Protein AF-A0A0J6SDB5-F1 (afdb_monomer)

Solvent-accessible surface area (backbone atoms only — not comparable to full-atom values): 15788 Å² total; per-residue (Å²): 85,100,84,75,69,77,51,70,92,64,99,74,86,88,69,72,59,39,53,25,82,86,70,53,39,25,23,37,72,88,28,45,62,74,46,64,61,73,64,77,90,62,78,69,60,91,67,59,80,39,97,64,72,44,26,50,86,71,70,53,34,73,49,72,59,95,84,50,77,47,75,33,84,56,67,90,61,74,58,65,69,65,53,45,45,73,54,48,60,58,53,46,48,61,30,67,71,16,98,78,21,64,41,76,48,96,66,68,40,75,51,77,44,87,34,38,50,62,58,64,51,53,50,60,59,48,74,75,54,48,65,65,60,36,34,67,49,33,55,51,54,50,49,41,62,71,65,74,50,80,60,79,47,41,73,58,53,53,76,42,54,65,72,59,43,63,53,74,47,80,46,68,81,67,23,36,35,25,35,26,30,51,77,49,35,76,49,42,54,62,37,90,47,40,65,60,39,23,74,75,63,33,60,73,49,24,43,56,55,53,37,26,33,34,28,33,38,47,53,87,46,36,32,51,31,41,52,72,32,43,30,42,38,39,52,43,71,77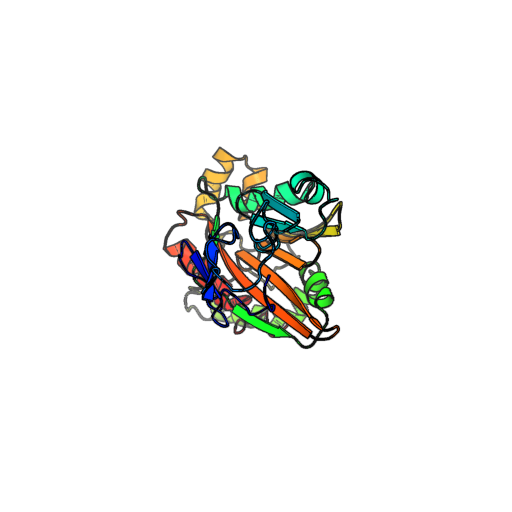,47,82,53,26,16,41,38,40,38,32,48,44,44,42,44,88,57,53,70,68,31,49,50,30,42,52,41,22,29,48,55,35,64,27,78,84,13,59,40,50,72,58,106

InterPro domains:
  IPR001663 Aromatic-ring-hydroxylating dioxygenase, alpha subunit [PR00090] (14-34)
  IPR001663 Aromatic-ring-hydroxylating dioxygenase, alpha subunit [PR00090] (60-86)
  IPR001663 Aromatic-ring-hydroxylating dioxygenase, alpha subunit [PR00090] (101-123)
  IPR001663 Aromatic-ring-hydroxylating dioxygenase, alpha subunit [PTHR43756] (2-271)
  IPR015879 Aromatic-ring-hydroxylating dioxygenase, alpha subunit, C-terminal domain [PF00848] (107-273)
  IPR017941 Rieske [2Fe-2S] iron-sulphur domain [PF00355] (1-38)
  IPR017941 Rieske [2Fe-2S] iron-sulphur domain [PS51296] (1-56)
  IPR036922 Rieske [2Fe-2S] iron-sulphur domain superfamily [SSF50022] (2-76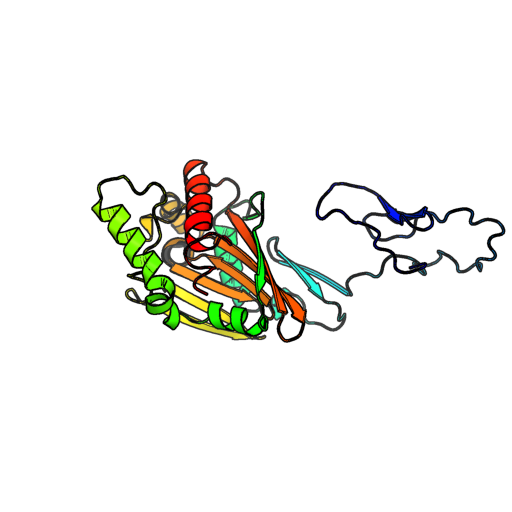)

Foldseek 3Di:
DPPPADQDPDPDDDDQWTFRPPFGFIAGPVQQGDDGPPPPPPPDDPCPSPPRPPGPDDQLDWDDDQNDIDGHNDVPDDDPCVLCDCVSLVQCLQQVLAPVGKDFPPDKFKDKAQAALVVVLVVLQDQPCLCPLLVVVQVVVVVCVVVPPPPLLLFFHSNCRCVQDWDKDQDPNGKIKTKDFTPCLVSQLCNVCLVVCCVVPNNVSSCCNRGMWIWIDDPDFWTQTPHLAGWIWGWDDPDNRMIMIMITGMDHPPRDPSSVVSRVSSCQQDPHCNHSPVVSD

Mean predicted aligned error: 4.44 Å

Radius of gyration: 22.68 Å; Cα contacts (8 Å, |Δi|>4): 492; chains: 1; bounding box: 54×36×75 Å

Sequence (281 aa):
SHRGAMVCRHKRGNKATFTCPFHGWTFSNGGKLLKVKDPEGAGYPESFNRDGSHDLTKVARFENYRGFLFGSLNPDVKPLTEHLGQATRIIDMIVDQSPDGLEVLRGSSTYVFDGNWKLQTENGADGYHVSATHWNYAATTSRRKESHVVDKTRAMDAGGWAKQGGGFYSFEHGHLLLWTTWANPEDRPNWDRRGELAEQHGQAMADWMINRSRNLCLYPNVYLMDQFSSQIRTYRPIAVDKTEVTIYCIAPKGEAPDARARRIRQYEDFFNASGMATPDD

Nearest PDB structures (foldseek):
  2b24-assembly1_E  TM=7.503E-01  e=2.215E-16  Rhodococcus sp. NCIMB 12038
  2xr8-assembly3_S  TM=7.500E-01  e=4.499E-16  Paraburkholderia xenovorans LB400
  5aeu-assembly2_A  TM=7.659E-01  e=3.352E-15  Paraburkholderia xenovorans LB400
  9jp5-assembly2_G  TM=7.792E-01  e=6.051E-15  Rhodococcus jostii RHA1
  9jp5-assembly1_C  TM=7.771E-01  e=1.092E-14  Rhodococcus jostii RHA1

Organism: NCBI:txid1187852

Secondary structure (DSSP, 8-state):
-TT---S---SS---SEEE-TTT--EEETT--EEE-SS-TTS---TTTTSTTTTSPPPPSEEEEETTEEEEES-SS---HHHHHGGGHHHHHHHHTTSTT-EEE-S--EEEEESS-HHHHHHHTT--STHHHHTHHHHHHHHHHHHTSS--SS----STTTTTT-EEEEEPGGG-EEEEEE-S-GGGSTTGGGHHHHHHHH-HHHHHHHHTEEEEEEETTTEEEEESSSEEEEEEEEEETTEEEEEEEEEEETT--HHHHHHHHHHHHHHTSTTSSSTTT-

pLDDT: mean 93.51, std 5.59, range [57.72, 98.44]

Structure (mmCIF, N/CA/C/O backbone):
data_AF-A0A0J6SDB5-F1
#
_entry.id   AF-A0A0J6SDB5-F1
#
loop_
_atom_site.group_PDB
_atom_site.id
_atom_site.type_symbol
_atom_site.label_atom_id
_atom_site.label_alt_id
_atom_site.label_comp_id
_atom_site.label_asym_id
_atom_site.label_entity_id
_atom_site.label_seq_id
_atom_site.pdbx_PDB_ins_code
_atom_site.Cartn_x
_atom_site.Cartn_y
_atom_site.Cartn_z
_atom_site.occupancy
_atom_site.B_iso_or_equiv
_atom_site.auth_seq_id
_atom_site.auth_comp_id
_atom_site.auth_asym_id
_atom_site.auth_atom_id
_atom_site.pdbx_PDB_model_num
ATOM 1 N N . SER A 1 1 ? 17.308 -2.242 -23.018 1.00 69.12 1 SER A N 1
ATOM 2 C CA . SER A 1 1 ? 18.006 -3.535 -23.195 1.00 69.12 1 SER A CA 1
ATOM 3 C C . SER A 1 1 ? 19.530 -3.439 -23.025 1.00 69.12 1 SER A C 1
ATOM 5 O O . SER A 1 1 ? 20.010 -3.766 -21.953 1.00 69.12 1 SER A O 1
ATOM 7 N N . HIS A 1 2 ? 20.310 -2.998 -24.013 1.00 93.62 2 HIS A N 1
ATOM 8 C CA . HIS A 1 2 ? 21.788 -3.003 -24.050 1.00 93.62 2 HIS A CA 1
ATOM 9 C C . HIS A 1 2 ? 22.535 -4.013 -23.134 1.00 93.62 2 HIS A C 1
ATOM 11 O O . HIS A 1 2 ? 22.773 -5.133 -23.568 1.00 93.62 2 HIS A O 1
ATOM 17 N N . ARG A 1 3 ? 22.932 -3.635 -21.900 1.00 95.25 3 ARG A N 1
ATOM 18 C CA . ARG A 1 3 ? 23.739 -4.470 -20.970 1.00 95.25 3 ARG A CA 1
ATOM 19 C C . ARG A 1 3 ? 23.172 -4.592 -19.542 1.00 95.25 3 ARG A C 1
ATOM 21 O O . ARG A 1 3 ? 23.921 -4.850 -18.609 1.00 95.25 3 ARG A O 1
ATOM 28 N N . GLY A 1 4 ? 21.875 -4.346 -19.341 1.00 94.69 4 GLY A N 1
ATOM 29 C CA . GLY A 1 4 ? 21.201 -4.621 -18.056 1.00 94.69 4 GLY A CA 1
ATOM 30 C C . GLY A 1 4 ? 21.470 -3.654 -16.889 1.00 94.69 4 GLY A C 1
ATOM 31 O O . GLY A 1 4 ? 21.023 -3.911 -15.776 1.00 94.69 4 GLY A O 1
ATOM 32 N N . ALA A 1 5 ? 22.164 -2.531 -17.107 1.00 96.50 5 ALA A N 1
ATOM 33 C CA . ALA A 1 5 ? 22.383 -1.539 -16.052 1.00 96.50 5 ALA A CA 1
ATOM 34 C C . ALA A 1 5 ? 21.067 -0.885 -15.585 1.00 96.50 5 ALA A C 1
ATOM 36 O O . ALA A 1 5 ? 20.207 -0.534 -16.396 1.00 96.50 5 ALA A O 1
ATOM 37 N N . MET A 1 6 ? 20.948 -0.653 -14.275 1.00 96.12 6 MET A N 1
ATOM 38 C CA . MET A 1 6 ? 19.807 0.044 -13.677 1.00 96.12 6 MET A CA 1
ATOM 39 C C . MET A 1 6 ? 19.708 1.488 -14.198 1.00 96.12 6 MET A C 1
ATOM 41 O O . MET A 1 6 ? 20.621 2.294 -14.003 1.00 96.12 6 MET A O 1
ATOM 45 N N . VAL A 1 7 ? 18.582 1.808 -14.844 1.00 96.06 7 VAL A N 1
ATOM 46 C CA . VAL A 1 7 ? 18.343 3.102 -15.516 1.00 96.06 7 VAL A CA 1
ATOM 47 C C . VA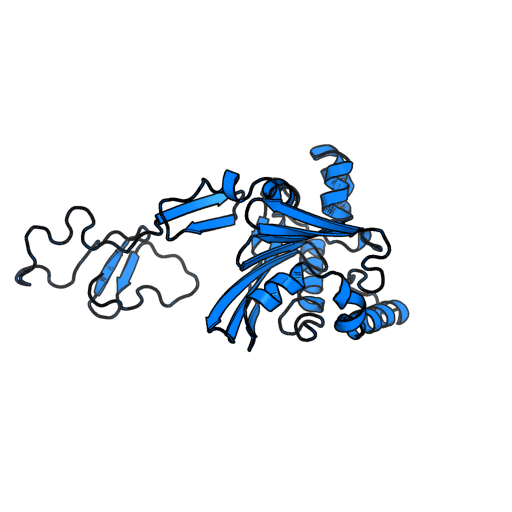L A 1 7 ? 17.853 4.208 -14.579 1.00 96.06 7 VAL A C 1
ATOM 49 O O . VAL A 1 7 ? 18.062 5.386 -14.858 1.00 96.06 7 VAL A O 1
ATOM 52 N N . CYS A 1 8 ? 17.238 3.849 -13.451 1.00 95.88 8 CYS A N 1
ATOM 53 C CA . CYS A 1 8 ? 16.826 4.781 -12.407 1.00 95.88 8 CYS A CA 1
ATOM 54 C C . CYS A 1 8 ? 17.304 4.261 -11.051 1.00 95.88 8 CYS A C 1
ATOM 56 O O . CYS A 1 8 ? 16.917 3.174 -10.638 1.00 95.88 8 CYS A O 1
ATOM 58 N N . ARG A 1 9 ? 18.154 5.035 -10.369 1.00 93.44 9 ARG A N 1
ATOM 59 C CA . ARG A 1 9 ? 18.727 4.684 -9.055 1.00 93.44 9 ARG A CA 1
ATOM 60 C C . ARG A 1 9 ? 18.036 5.397 -7.889 1.00 93.44 9 ARG A C 1
ATOM 62 O O . ARG A 1 9 ? 18.399 5.191 -6.737 1.00 93.44 9 ARG A O 1
ATOM 69 N N . HIS A 1 10 ? 17.064 6.258 -8.182 1.00 93.50 10 HIS A N 1
ATOM 70 C CA . HIS A 1 10 ? 16.305 6.992 -7.175 1.00 93.50 10 HIS A CA 1
ATOM 71 C C . HIS A 1 10 ? 14.955 6.315 -6.950 1.00 93.50 10 HIS A C 1
ATOM 73 O O . HIS A 1 10 ? 14.280 5.950 -7.908 1.00 93.50 10 HIS A O 1
ATOM 79 N N . LYS A 1 11 ? 14.531 6.203 -5.685 1.00 88.94 11 LYS A N 1
ATOM 80 C CA . LYS A 1 11 ? 13.232 5.605 -5.332 1.00 88.94 11 LYS A CA 1
ATOM 81 C C . LYS A 1 11 ? 12.035 6.441 -5.813 1.00 88.94 11 LYS A C 1
ATOM 83 O O . LYS A 1 11 ? 10.975 5.887 -6.073 1.00 88.94 11 LYS A O 1
ATOM 88 N N . ARG A 1 12 ? 12.176 7.773 -5.890 1.00 91.88 12 ARG A N 1
ATOM 89 C CA . ARG A 1 12 ? 11.119 8.725 -6.289 1.00 91.88 12 ARG A CA 1
ATOM 90 C C . ARG A 1 12 ? 11.729 9.913 -7.036 1.00 91.88 12 ARG A C 1
ATOM 92 O O . ARG A 1 12 ? 12.886 10.258 -6.804 1.00 91.88 12 ARG A O 1
ATOM 99 N N . GLY A 1 13 ? 10.944 10.551 -7.898 1.00 93.38 13 GLY A N 1
ATOM 100 C CA . GLY A 1 13 ? 11.326 11.751 -8.642 1.00 93.38 13 GLY A CA 1
ATOM 101 C C . GLY A 1 13 ? 10.324 12.066 -9.752 1.00 93.38 13 GLY A C 1
ATOM 102 O O . GLY A 1 13 ? 9.357 11.332 -9.940 1.00 93.38 13 GLY A O 1
ATOM 103 N N . ASN A 1 14 ? 10.569 13.142 -10.496 1.00 96.69 14 ASN A N 1
ATOM 104 C CA . ASN A 1 14 ? 9.797 13.515 -11.680 1.00 96.69 14 ASN A CA 1
ATOM 105 C C . ASN A 1 14 ? 10.770 13.725 -12.849 1.00 96.69 14 ASN A C 1
ATOM 107 O O . ASN A 1 14 ? 11.659 14.571 -12.758 1.00 96.69 14 ASN A O 1
ATOM 111 N N . LYS A 1 15 ? 10.657 12.904 -13.900 1.00 96.31 15 LYS A N 1
ATOM 112 C CA . LYS A 1 15 ? 11.471 12.995 -15.121 1.00 96.31 15 LYS A CA 1
ATOM 113 C C . LYS A 1 15 ? 10.674 12.515 -16.332 1.00 96.31 15 LYS A C 1
ATOM 115 O O . LYS A 1 15 ? 9.956 11.520 -16.247 1.00 96.31 15 LYS A O 1
ATOM 120 N N . ALA A 1 16 ? 10.852 13.185 -17.469 1.00 97.00 16 ALA A N 1
ATOM 121 C CA . ALA A 1 16 ? 10.287 12.757 -18.751 1.00 97.00 16 ALA A CA 1
ATOM 122 C C . ALA A 1 16 ? 11.112 11.641 -19.422 1.00 97.00 16 ALA A C 1
ATOM 124 O O . ALA A 1 16 ? 10.581 10.861 -20.213 1.00 97.00 16 ALA A O 1
ATOM 125 N N . THR A 1 17 ? 12.408 11.553 -19.101 1.00 97.81 17 THR A N 1
ATOM 126 C CA . THR A 1 17 ? 13.342 10.590 -19.692 1.00 97.81 17 THR A CA 1
ATOM 127 C C . THR A 1 17 ? 14.304 10.005 -18.658 1.00 97.81 17 THR A C 1
ATOM 129 O O . THR A 1 17 ? 14.601 10.613 -17.624 1.00 97.81 17 THR A O 1
ATOM 132 N N . PHE A 1 18 ? 14.815 8.813 -18.960 1.00 97.81 18 PHE A N 1
ATOM 133 C CA . PHE A 1 18 ? 15.803 8.092 -18.165 1.00 97.81 18 PHE A CA 1
ATOM 134 C C . PHE A 1 18 ? 16.991 7.715 -19.042 1.00 97.81 18 PHE A C 1
ATOM 136 O O . PHE A 1 18 ? 16.839 6.987 -20.020 1.00 97.81 18 PHE A O 1
ATOM 143 N N . THR A 1 19 ? 18.181 8.189 -18.687 1.00 97.31 19 THR A N 1
ATOM 144 C CA . THR A 1 19 ? 19.415 7.879 -19.417 1.00 97.31 19 THR A CA 1
ATOM 145 C C . THR A 1 19 ? 20.224 6.846 -18.649 1.00 97.31 19 THR A C 1
ATOM 147 O O . THR A 1 19 ? 20.579 7.058 -17.491 1.00 97.31 19 THR A O 1
ATOM 150 N N . CYS A 1 20 ? 20.527 5.728 -19.306 1.00 97.25 20 CYS A N 1
ATOM 151 C CA . CYS A 1 20 ? 21.367 4.674 -18.763 1.00 97.25 20 CYS A CA 1
ATOM 152 C C . CYS A 1 20 ? 22.777 5.223 -18.478 1.00 97.25 20 CYS A C 1
ATOM 154 O O . CYS A 1 20 ? 23.440 5.690 -19.408 1.00 97.25 20 CYS A O 1
ATOM 156 N N . PRO A 1 21 ? 23.276 5.124 -17.232 1.00 95.69 21 PRO A N 1
ATOM 157 C CA . PRO A 1 21 ? 24.558 5.711 -16.843 1.00 95.69 21 PRO A CA 1
ATOM 158 C C . PRO A 1 21 ? 25.770 4.988 -17.442 1.00 95.69 21 PRO A C 1
ATOM 160 O O . PRO A 1 21 ? 26.880 5.483 -17.315 1.00 95.69 21 PRO A O 1
ATOM 163 N N . PHE A 1 22 ? 25.581 3.817 -18.061 1.00 96.19 22 PHE A N 1
ATOM 164 C CA . PHE A 1 22 ? 26.690 3.044 -18.614 1.00 96.19 22 PHE A CA 1
ATOM 165 C C . PHE A 1 22 ? 27.089 3.538 -20.014 1.00 96.19 22 PHE A C 1
ATOM 167 O O . PHE A 1 22 ? 28.225 3.934 -20.232 1.00 96.19 22 PHE A O 1
ATOM 174 N N . HIS A 1 23 ? 26.143 3.567 -20.958 1.00 95.94 23 HIS A N 1
ATOM 175 C CA . HIS A 1 23 ? 26.427 3.888 -22.367 1.00 95.94 23 HIS A CA 1
ATOM 176 C C . HIS A 1 23 ? 25.539 5.005 -22.933 1.00 95.94 23 HIS A C 1
ATOM 178 O O . HIS A 1 23 ? 25.497 5.213 -24.142 1.00 95.94 23 HIS A O 1
ATOM 184 N N . GLY A 1 24 ? 24.785 5.708 -22.083 1.00 95.81 24 GLY A N 1
ATOM 185 C CA . GLY A 1 24 ? 24.017 6.884 -22.495 1.00 95.81 24 GLY A CA 1
ATOM 186 C C . GLY A 1 24 ? 22.766 6.598 -23.329 1.00 95.81 24 GLY A C 1
ATOM 187 O O . GLY A 1 24 ? 22.248 7.514 -23.957 1.00 95.81 24 GLY A O 1
ATOM 188 N N . TRP A 1 25 ? 22.263 5.359 -23.352 1.00 96.88 25 TRP A N 1
ATOM 189 C CA . TRP A 1 25 ? 20.974 5.063 -23.987 1.00 96.88 25 TRP A CA 1
ATOM 190 C C . TRP A 1 25 ? 19.847 5.726 -23.197 1.00 96.88 25 TRP A C 1
ATOM 192 O O . TRP A 1 25 ? 19.748 5.526 -21.983 1.00 96.88 25 TRP A O 1
ATOM 202 N N . THR A 1 26 ? 19.005 6.498 -23.874 1.00 97.62 26 THR A N 1
ATOM 203 C CA . THR A 1 26 ? 17.939 7.287 -23.252 1.00 97.62 26 THR A CA 1
ATOM 204 C C . THR A 1 26 ? 16.576 6.721 -23.604 1.00 97.62 26 THR A C 1
ATOM 206 O O . THR A 1 26 ? 16.266 6.512 -24.774 1.00 97.62 26 THR A O 1
ATOM 209 N N . PHE A 1 27 ? 15.746 6.541 -22.584 1.00 98.25 27 PHE A N 1
ATOM 210 C CA . PHE A 1 27 ? 14.387 6.029 -22.681 1.00 98.25 27 PHE A CA 1
ATOM 211 C C . PHE A 1 27 ? 13.380 7.105 -22.269 1.00 98.25 27 PHE A C 1
ATOM 213 O O . PHE A 1 27 ? 13.682 7.935 -21.407 1.00 98.25 27 PHE A O 1
ATOM 220 N N . SER A 1 28 ? 12.179 7.094 -22.845 1.00 97.75 28 SER A N 1
ATOM 221 C CA . SER A 1 28 ? 11.051 7.862 -22.309 1.00 97.75 28 SER A CA 1
ATOM 222 C C . SER A 1 28 ? 10.590 7.270 -20.975 1.00 97.75 28 SER A C 1
ATOM 224 O O . SER A 1 28 ? 10.896 6.122 -20.649 1.00 97.75 28 SER A O 1
ATOM 226 N N . ASN A 1 29 ? 9.806 8.022 -20.204 1.00 96.19 29 ASN A N 1
ATOM 227 C CA . ASN A 1 29 ? 9.156 7.498 -18.999 1.00 96.19 29 ASN A CA 1
ATOM 228 C C . ASN A 1 29 ? 8.103 6.400 -19.279 1.00 96.19 29 ASN A C 1
ATOM 230 O O . ASN A 1 29 ? 7.752 5.665 -18.364 1.00 96.19 29 ASN A O 1
ATOM 234 N N . GLY A 1 30 ? 7.664 6.239 -20.534 1.00 95.50 30 GLY A N 1
ATOM 235 C CA . GLY A 1 30 ? 6.872 5.097 -21.008 1.00 95.50 30 GLY A CA 1
ATOM 236 C C . GLY A 1 30 ? 7.711 3.891 -21.453 1.00 95.50 30 GLY A C 1
ATOM 237 O O . GLY A 1 30 ? 7.157 2.904 -21.930 1.00 95.50 30 GLY A O 1
ATOM 238 N N . GLY A 1 31 ? 9.041 3.972 -21.337 1.00 96.81 31 GLY A N 1
ATOM 239 C CA . GLY A 1 31 ? 9.977 2.892 -21.647 1.00 96.81 31 GLY A CA 1
ATOM 240 C C . GLY A 1 31 ? 10.471 2.835 -23.092 1.00 96.81 31 GLY A C 1
ATOM 241 O O . GLY A 1 31 ? 11.303 1.985 -23.396 1.00 96.81 31 GLY A O 1
ATOM 242 N N . LYS A 1 32 ? 10.034 3.741 -23.975 1.00 97.44 32 LYS A N 1
ATOM 243 C CA . LYS A 1 32 ? 10.472 3.756 -25.379 1.00 97.44 32 LYS A CA 1
ATOM 244 C C . LYS A 1 32 ? 11.945 4.142 -25.490 1.00 97.44 32 LYS A C 1
ATOM 246 O O . LYS A 1 32 ? 12.329 5.153 -24.904 1.00 97.44 32 LYS A O 1
ATOM 251 N N . LEU A 1 33 ? 12.754 3.414 -26.258 1.00 97.56 33 LEU A N 1
ATOM 252 C CA . LEU A 1 33 ? 14.123 3.824 -26.573 1.00 97.56 33 LEU A CA 1
ATOM 253 C C . LEU A 1 33 ? 14.098 5.045 -27.507 1.00 97.56 33 LEU A C 1
ATOM 255 O O . LEU A 1 33 ? 13.658 4.983 -28.653 1.00 97.56 33 LEU A O 1
ATOM 259 N N . LEU A 1 34 ? 14.564 6.185 -26.998 1.00 96.12 34 LEU A N 1
ATOM 260 C CA . LEU A 1 34 ? 14.552 7.461 -27.717 1.00 96.12 34 LEU A CA 1
ATOM 261 C C . LEU A 1 34 ? 15.868 7.727 -28.436 1.00 96.12 34 LEU A C 1
ATOM 263 O O . LEU A 1 34 ? 15.870 8.213 -29.563 1.00 96.12 34 LEU A O 1
ATOM 267 N N . LYS A 1 35 ? 16.990 7.456 -27.763 1.00 94.50 35 LYS A N 1
ATOM 268 C CA . LYS A 1 35 ? 18.320 7.793 -28.269 1.00 94.50 35 LYS A CA 1
ATOM 269 C C . LYS A 1 35 ? 19.344 6.750 -27.862 1.00 94.50 35 LYS A C 1
ATOM 271 O O . LYS A 1 35 ? 19.354 6.272 -26.728 1.00 94.50 35 LYS A O 1
ATOM 276 N N . VAL A 1 36 ? 20.249 6.482 -28.792 1.00 95.00 36 VAL A N 1
ATOM 277 C CA . VAL A 1 36 ? 21.467 5.702 -28.597 1.00 95.00 36 VAL A CA 1
ATOM 278 C C . VAL A 1 36 ? 22.651 6.623 -28.866 1.00 95.00 36 VAL A C 1
ATOM 280 O O . VAL A 1 36 ? 22.556 7.529 -29.694 1.00 95.00 36 VAL A O 1
ATOM 283 N N . LYS A 1 37 ? 23.730 6.459 -28.101 1.00 91.00 37 LYS A N 1
ATOM 284 C CA . LYS A 1 37 ? 24.964 7.219 -28.304 1.00 91.00 37 LYS A CA 1
ATOM 285 C C . LYS A 1 37 ? 25.654 6.719 -29.580 1.00 91.00 37 LYS A C 1
ATOM 287 O O . LYS A 1 37 ? 25.751 5.508 -29.749 1.00 91.00 37 LYS A O 1
ATOM 292 N N . ASP A 1 38 ? 26.096 7.649 -30.425 1.00 90.50 38 ASP A N 1
ATOM 293 C CA . ASP A 1 38 ? 26.860 7.415 -31.660 1.00 90.50 38 ASP A CA 1
ATOM 294 C C . ASP A 1 38 ? 26.284 6.280 -32.541 1.00 90.50 38 ASP A C 1
ATOM 296 O O . ASP A 1 38 ? 26.949 5.271 -32.750 1.00 90.50 38 ASP A O 1
ATOM 300 N N . PRO A 1 39 ? 25.021 6.379 -33.015 1.00 88.50 39 PRO A N 1
ATOM 301 C CA . PRO A 1 39 ? 24.377 5.290 -33.755 1.00 88.50 39 PRO A CA 1
ATOM 302 C C . PRO A 1 39 ? 24.902 5.131 -35.192 1.00 88.50 39 PRO A C 1
ATOM 304 O O . PRO A 1 39 ? 24.802 4.046 -35.763 1.00 88.50 39 PRO A O 1
ATOM 307 N N . GLU A 1 40 ? 25.449 6.195 -35.782 1.00 88.38 40 GLU A N 1
ATOM 308 C CA . GLU A 1 40 ? 26.015 6.186 -37.133 1.00 88.38 40 GLU A CA 1
ATOM 309 C C . GLU A 1 40 ? 27.354 5.440 -37.151 1.00 88.38 40 GLU A C 1
ATOM 311 O O . GLU A 1 40 ? 28.213 5.664 -36.303 1.00 88.38 40 GLU A O 1
ATOM 316 N N . GLY A 1 41 ? 27.533 4.521 -38.104 1.00 88.19 41 GLY A N 1
ATOM 317 C CA . GLY A 1 41 ? 28.759 3.719 -38.214 1.00 88.19 41 GLY A CA 1
ATOM 318 C C . GLY A 1 41 ? 28.954 2.669 -37.110 1.00 88.19 41 GLY A C 1
ATOM 319 O O . GLY A 1 41 ? 29.923 1.918 -37.160 1.00 88.19 41 GLY A O 1
ATOM 320 N N . ALA A 1 42 ? 28.028 2.549 -36.152 1.00 88.75 42 ALA A N 1
ATOM 321 C CA . ALA A 1 42 ? 28.119 1.596 -35.040 1.00 88.75 42 ALA A CA 1
ATOM 322 C C . ALA A 1 42 ? 27.810 0.133 -35.417 1.00 88.75 42 ALA A C 1
ATOM 324 O O . ALA A 1 42 ? 27.876 -0.748 -34.562 1.00 88.75 42 ALA A O 1
ATOM 325 N N . GLY A 1 43 ? 27.444 -0.135 -36.675 1.00 92.00 43 GLY A N 1
ATOM 326 C CA . GLY A 1 43 ? 27.138 -1.485 -37.159 1.00 92.00 43 GLY A CA 1
ATOM 327 C C . GLY A 1 43 ? 25.792 -2.045 -36.684 1.00 92.00 43 GLY A C 1
ATOM 328 O O . GLY A 1 43 ? 25.592 -3.258 -36.719 1.00 92.00 43 GLY A O 1
ATOM 329 N N . TYR A 1 44 ? 24.864 -1.195 -36.231 1.00 91.94 44 TYR A N 1
ATOM 330 C CA . TYR A 1 44 ? 23.505 -1.630 -35.908 1.00 91.94 44 TYR A CA 1
ATOM 331 C C . TYR A 1 44 ? 22.734 -2.037 -37.181 1.00 91.94 44 TYR A C 1
ATOM 333 O O . TYR A 1 44 ? 22.837 -1.341 -38.192 1.00 91.94 44 TYR A O 1
ATOM 341 N N . PRO A 1 45 ? 21.942 -3.128 -37.151 1.00 91.44 45 PRO A N 1
ATOM 342 C CA . PRO A 1 45 ? 21.119 -3.533 -38.292 1.00 91.44 45 PRO A CA 1
ATOM 343 C C . PRO A 1 45 ? 19.984 -2.531 -38.547 1.00 91.44 45 PRO A C 1
ATOM 345 O O . PRO A 1 45 ? 19.586 -1.797 -37.647 1.00 91.44 45 PRO A O 1
ATOM 348 N N . GLU A 1 46 ? 19.383 -2.548 -39.739 1.00 89.81 46 GLU A N 1
ATOM 349 C CA . GLU A 1 46 ? 18.258 -1.653 -40.081 1.00 89.81 46 GLU A CA 1
ATOM 350 C C . GLU A 1 46 ? 17.033 -1.818 -39.163 1.00 89.81 46 GLU A C 1
ATOM 352 O O . GLU A 1 46 ? 16.274 -0.870 -38.944 1.00 89.81 46 GLU A O 1
ATOM 357 N N . SER A 1 47 ? 16.861 -3.009 -38.582 1.00 89.88 47 SER A N 1
ATOM 358 C CA . SER A 1 47 ? 15.820 -3.319 -37.596 1.00 89.88 47 SER A CA 1
ATOM 359 C C . SER A 1 47 ? 16.077 -2.707 -36.213 1.00 89.88 47 SER A C 1
ATOM 361 O O . SER A 1 47 ? 15.214 -2.757 -35.332 1.00 89.88 47 SER A O 1
ATOM 363 N N . PHE A 1 48 ? 17.251 -2.115 -35.989 1.00 91.81 48 PHE A N 1
ATOM 364 C CA . PHE A 1 48 ? 17.608 -1.523 -34.711 1.00 91.81 48 PHE A CA 1
ATOM 365 C C . PHE A 1 48 ? 16.702 -0.345 -34.354 1.00 91.81 48 PHE A C 1
ATOM 367 O O . PHE A 1 48 ? 16.484 0.569 -35.148 1.00 91.81 48 PHE A O 1
ATOM 374 N N . ASN A 1 49 ? 16.186 -0.365 -33.123 1.00 90.00 49 ASN A N 1
ATOM 375 C CA . ASN A 1 49 ? 15.231 0.620 -32.617 1.00 90.00 49 ASN A CA 1
ATOM 376 C C . ASN A 1 49 ? 13.984 0.807 -33.516 1.00 90.00 49 ASN A C 1
ATOM 378 O O . ASN A 1 49 ? 13.358 1.867 -33.524 1.00 90.00 49 ASN A O 1
ATOM 382 N N . ARG A 1 50 ? 13.614 -0.229 -34.280 1.00 89.69 50 ARG A N 1
ATOM 383 C CA . ARG A 1 50 ? 12.318 -0.347 -34.958 1.00 89.69 50 ARG A CA 1
ATOM 384 C C . ARG A 1 50 ? 11.372 -1.191 -34.114 1.00 89.69 50 ARG A C 1
ATOM 386 O O . ARG A 1 50 ? 11.832 -2.052 -33.361 1.00 89.69 50 ARG A O 1
ATOM 393 N N . ASP A 1 51 ? 10.080 -0.884 -34.195 1.00 90.75 51 ASP A N 1
ATOM 394 C CA . ASP A 1 51 ? 8.978 -1.675 -33.624 1.00 90.75 51 ASP A CA 1
ATOM 395 C C . ASP A 1 51 ? 9.164 -2.083 -32.150 1.00 90.75 51 ASP A C 1
ATOM 397 O O . ASP A 1 51 ? 8.791 -3.172 -31.725 1.00 90.75 51 ASP A O 1
ATOM 401 N N . GLY A 1 52 ? 9.778 -1.202 -31.352 1.00 90.69 52 GLY A N 1
ATOM 402 C CA . GLY A 1 52 ? 10.010 -1.427 -29.922 1.00 90.69 52 GLY A CA 1
ATOM 403 C C . GLY A 1 52 ? 11.079 -2.477 -29.596 1.00 90.69 52 GLY A C 1
ATOM 404 O O . GLY A 1 52 ? 11.204 -2.866 -28.437 1.00 90.69 52 GLY A O 1
ATOM 405 N N . SER A 1 53 ? 11.887 -2.904 -30.574 1.00 92.75 53 SER A N 1
ATOM 406 C CA . SER A 1 53 ? 12.914 -3.956 -30.433 1.00 92.75 53 SER A CA 1
ATOM 407 C C . SER A 1 53 ? 13.874 -3.780 -29.249 1.00 92.75 53 SER A C 1
ATOM 409 O O . SER A 1 53 ? 14.468 -4.751 -28.783 1.00 92.75 53 SER A O 1
ATOM 411 N N . HIS A 1 54 ? 14.062 -2.549 -28.769 1.00 95.00 54 HIS A N 1
ATOM 412 C CA . HIS A 1 54 ? 15.001 -2.219 -27.697 1.00 95.00 54 HIS A CA 1
ATOM 413 C C . HIS A 1 54 ? 14.397 -1.341 -26.590 1.00 95.00 54 HIS A C 1
ATOM 415 O O . HIS A 1 54 ? 15.144 -0.819 -25.752 1.00 95.00 54 HIS A O 1
ATOM 421 N N . ASP A 1 55 ? 13.069 -1.215 -26.560 1.00 96.94 55 ASP A N 1
ATOM 422 C CA . ASP A 1 55 ? 12.344 -0.560 -25.474 1.00 96.94 55 ASP A CA 1
ATOM 423 C C . ASP A 1 55 ? 12.609 -1.269 -24.129 1.00 96.94 55 ASP A C 1
ATOM 425 O O . ASP A 1 55 ? 13.168 -2.370 -24.050 1.00 96.94 55 ASP A O 1
ATOM 429 N N . LEU A 1 56 ? 12.253 -0.616 -23.025 1.00 96.81 56 LEU A N 1
ATOM 430 C CA . LEU A 1 56 ? 12.237 -1.264 -21.719 1.00 96.81 56 LEU A CA 1
ATOM 431 C C . LEU A 1 56 ? 11.153 -2.347 -21.695 1.00 96.81 56 LEU A C 1
ATOM 433 O O . LEU A 1 56 ? 10.045 -2.147 -22.194 1.00 96.81 56 LEU A O 1
ATOM 437 N N . THR A 1 57 ? 11.469 -3.479 -21.066 1.00 94.81 57 THR A N 1
ATOM 438 C CA . THR A 1 57 ? 10.510 -4.564 -20.858 1.00 94.81 57 THR A CA 1
ATOM 439 C C . THR A 1 57 ? 9.308 -4.047 -20.076 1.00 94.81 57 THR A C 1
ATOM 441 O O . THR A 1 57 ? 9.454 -3.529 -18.967 1.00 94.81 57 THR A O 1
ATOM 444 N N . LYS A 1 58 ? 8.118 -4.185 -20.660 1.00 94.19 58 LYS A N 1
ATOM 445 C CA . LYS A 1 58 ? 6.863 -3.799 -20.015 1.00 94.19 58 LYS A CA 1
ATOM 446 C C . LYS A 1 58 ? 6.439 -4.860 -19.004 1.00 94.19 58 LYS A C 1
ATOM 448 O O . LYS A 1 58 ? 6.660 -6.050 -19.213 1.00 94.19 58 LYS A O 1
ATOM 453 N N . VAL A 1 59 ? 5.778 -4.421 -17.937 1.00 96.12 59 VAL A N 1
ATOM 454 C CA . VAL A 1 59 ? 4.979 -5.318 -17.093 1.00 96.12 59 VAL A CA 1
ATOM 455 C C . VAL A 1 59 ? 3.820 -5.841 -17.950 1.00 96.12 59 VAL A C 1
ATOM 457 O O . VAL A 1 59 ? 3.182 -5.059 -18.653 1.00 96.12 59 VAL A O 1
ATOM 460 N N . ALA A 1 60 ? 3.583 -7.154 -17.945 1.00 96.75 60 ALA A N 1
ATOM 461 C CA . ALA A 1 60 ? 2.699 -7.812 -18.911 1.00 96.75 60 ALA A CA 1
ATOM 462 C C . ALA A 1 60 ? 1.216 -7.433 -18.738 1.00 96.75 60 ALA A C 1
ATOM 464 O O . ALA A 1 60 ? 0.481 -7.288 -19.723 1.00 96.75 60 ALA A O 1
ATOM 465 N N . ARG A 1 61 ? 0.786 -7.239 -17.487 1.00 97.69 61 ARG A N 1
ATOM 466 C CA . ARG A 1 61 ? -0.499 -6.630 -17.120 1.00 97.69 61 ARG A CA 1
ATOM 467 C C . ARG A 1 61 ? -0.278 -5.608 -16.023 1.00 97.69 61 ARG A C 1
ATOM 469 O O . ARG A 1 61 ? 0.459 -5.874 -15.078 1.00 97.69 61 ARG A O 1
ATOM 476 N N . PHE A 1 62 ? -0.908 -4.451 -16.158 1.00 97.75 62 PHE A N 1
ATOM 477 C CA . PHE A 1 62 ? -0.846 -3.386 -15.171 1.00 97.75 62 PHE A CA 1
ATOM 478 C C . PHE A 1 62 ? -2.223 -2.753 -15.053 1.00 97.75 62 PHE A C 1
ATOM 480 O O . PHE A 1 62 ? -2.738 -2.208 -16.029 1.00 97.75 62 PHE A O 1
ATOM 487 N N . GLU A 1 63 ? -2.818 -2.855 -13.873 1.00 98.25 63 GLU A N 1
ATOM 488 C CA . GLU A 1 63 ? -4.195 -2.445 -13.628 1.00 98.25 63 GLU A CA 1
ATOM 489 C C . GLU A 1 63 ? -4.285 -1.617 -12.348 1.00 98.25 63 GLU A C 1
ATOM 491 O O . GLU A 1 63 ? -3.452 -1.710 -11.443 1.00 98.25 63 GLU A O 1
ATOM 496 N N . ASN A 1 64 ? -5.304 -0.766 -12.304 1.00 98.12 64 ASN A N 1
ATOM 497 C CA . ASN A 1 64 ? -5.587 0.119 -11.190 1.00 98.12 64 ASN A CA 1
ATOM 498 C C . ASN A 1 64 ? -6.942 -0.261 -10.606 1.00 98.12 64 ASN A C 1
ATOM 500 O O . ASN A 1 64 ? -7.943 -0.251 -11.322 1.00 98.12 64 ASN A O 1
ATOM 504 N N . TYR A 1 65 ? -6.978 -0.518 -9.305 1.00 98.38 65 TYR A N 1
ATOM 505 C CA . TYR A 1 65 ? -8.222 -0.618 -8.567 1.00 98.38 65 TYR A CA 1
ATOM 506 C C . TYR A 1 65 ? -8.240 0.432 -7.456 1.00 98.38 65 TYR A C 1
ATOM 508 O O . TYR A 1 65 ? -7.471 0.358 -6.501 1.00 98.38 65 TYR A O 1
ATOM 516 N N . ARG A 1 66 ? -9.107 1.443 -7.601 1.00 97.31 66 ARG A N 1
ATOM 517 C CA . ARG A 1 66 ? -9.337 2.507 -6.601 1.00 97.31 66 ARG A CA 1
ATOM 518 C C . ARG A 1 66 ? -8.065 3.248 -6.134 1.00 97.31 66 ARG A C 1
ATOM 520 O O . ARG A 1 66 ? -8.010 3.741 -5.013 1.00 97.31 66 ARG A O 1
ATOM 527 N N . GLY A 1 67 ? -7.047 3.355 -6.992 1.00 96.38 67 GLY A N 1
ATOM 528 C CA . GLY A 1 67 ? -5.763 4.006 -6.695 1.00 96.38 67 GLY A CA 1
ATOM 529 C C . GLY A 1 67 ? -4.644 3.047 -6.277 1.00 96.38 67 GLY A C 1
ATOM 530 O O . GLY A 1 67 ? -3.485 3.459 -6.225 1.00 96.38 67 GLY A O 1
ATOM 531 N N . PHE A 1 68 ? -4.956 1.772 -6.038 1.00 97.50 68 PHE A N 1
ATOM 532 C CA . PHE A 1 68 ? -3.968 0.721 -5.822 1.00 97.50 68 PHE A CA 1
ATOM 533 C C . PHE A 1 68 ? -3.531 0.146 -7.173 1.00 97.50 68 PHE A C 1
ATOM 535 O O . PHE A 1 68 ? -4.352 -0.320 -7.965 1.00 97.50 68 PHE A O 1
ATOM 542 N N . LEU A 1 69 ? -2.228 0.210 -7.445 1.00 97.25 69 LEU A N 1
ATOM 543 C CA . LEU A 1 69 ? -1.636 -0.182 -8.722 1.00 97.25 69 LEU A CA 1
ATOM 544 C C . LEU A 1 69 ? -1.020 -1.578 -8.605 1.00 97.25 69 LEU A C 1
ATOM 546 O O . LEU A 1 69 ? -0.108 -1.779 -7.801 1.00 97.25 69 LEU A O 1
ATOM 550 N N . PHE A 1 70 ? -1.484 -2.516 -9.428 1.00 97.94 70 PHE A N 1
ATOM 551 C CA . PHE A 1 70 ? -1.016 -3.902 -9.442 1.00 97.94 70 PHE A CA 1
ATOM 552 C C . PHE A 1 70 ? -0.368 -4.238 -10.780 1.00 97.94 70 PHE A C 1
ATOM 554 O O . PHE A 1 70 ? -0.795 -3.767 -11.834 1.00 97.94 70 PHE A O 1
ATOM 561 N N . GLY A 1 71 ? 0.670 -5.071 -10.734 1.00 97.38 71 GLY A N 1
ATOM 562 C CA . GLY A 1 71 ? 1.382 -5.540 -11.914 1.00 97.38 71 GLY A CA 1
ATOM 563 C C . GLY A 1 71 ? 1.563 -7.052 -11.898 1.00 97.38 71 GLY A C 1
ATOM 564 O O . GLY A 1 71 ? 1.950 -7.611 -10.875 1.00 97.38 71 GLY A O 1
ATOM 565 N N . SER A 1 72 ? 1.340 -7.698 -13.041 1.00 97.31 72 SER A N 1
ATOM 566 C CA . SER A 1 72 ? 1.668 -9.108 -13.267 1.00 97.31 72 SER A CA 1
ATOM 567 C C . SER A 1 72 ? 2.741 -9.239 -14.343 1.00 97.31 72 SER A C 1
ATOM 569 O O . SER A 1 72 ? 2.689 -8.587 -15.390 1.00 97.31 72 SER A O 1
ATOM 571 N N . LEU A 1 73 ? 3.712 -10.117 -14.092 1.00 96.69 73 LEU A N 1
ATOM 572 C CA . LEU A 1 73 ? 4.698 -10.527 -15.094 1.00 96.69 73 LEU A CA 1
ATOM 573 C C . LEU A 1 73 ? 4.130 -11.571 -16.068 1.00 96.69 73 LEU A C 1
ATOM 575 O O . LEU A 1 73 ? 4.673 -11.737 -17.156 1.00 96.69 73 LEU A O 1
ATOM 579 N N . ASN A 1 74 ? 3.037 -12.243 -15.697 1.00 97.12 74 ASN A N 1
ATOM 580 C CA . ASN A 1 74 ? 2.313 -13.167 -16.562 1.00 97.12 74 ASN A CA 1
ATOM 581 C C . ASN A 1 74 ? 1.208 -12.404 -17.331 1.00 97.12 74 ASN A C 1
ATOM 583 O O . ASN A 1 74 ? 0.366 -11.775 -16.680 1.00 97.12 74 ASN A O 1
ATOM 587 N N . PRO A 1 75 ? 1.193 -12.426 -18.681 1.00 96.94 75 PRO A N 1
ATOM 588 C CA . PRO A 1 75 ? 0.122 -11.817 -19.473 1.00 96.94 75 PRO A CA 1
ATOM 589 C C . PRO A 1 75 ? -1.216 -12.562 -19.371 1.00 96.94 75 PRO A C 1
ATOM 591 O O . PRO A 1 75 ? -2.257 -11.953 -19.617 1.00 96.94 75 PRO A O 1
ATOM 594 N N . ASP A 1 76 ? -1.184 -13.853 -19.040 1.00 97.38 76 ASP A N 1
ATOM 595 C CA . ASP A 1 76 ? -2.351 -14.725 -18.931 1.00 97.38 76 ASP A CA 1
ATOM 596 C C . ASP A 1 76 ? -2.807 -14.812 -17.471 1.00 97.38 76 ASP A C 1
ATOM 598 O O . ASP A 1 76 ? -2.544 -15.771 -16.743 1.00 97.38 76 ASP A O 1
ATOM 602 N N . VAL A 1 77 ? -3.399 -13.713 -17.010 1.00 97.19 77 VAL A N 1
ATOM 603 C CA . VAL A 1 77 ? -4.018 -13.589 -15.690 1.00 97.19 77 VAL A CA 1
ATOM 604 C C . VAL A 1 77 ? -5.412 -13.003 -15.845 1.00 97.19 77 VAL A C 1
ATOM 606 O O . VAL A 1 77 ? -5.697 -12.284 -16.807 1.00 97.19 77 VAL A O 1
ATOM 609 N N . LYS A 1 78 ? -6.272 -13.298 -14.871 1.00 96.69 78 LYS A N 1
ATOM 610 C CA . LYS A 1 78 ? -7.600 -12.695 -14.764 1.00 96.69 78 LYS A CA 1
ATOM 611 C C . LYS A 1 78 ? -7.503 -11.164 -14.681 1.00 96.69 78 LYS A C 1
ATOM 613 O O . LYS A 1 78 ? -6.514 -10.665 -14.135 1.00 96.69 78 LYS A O 1
ATOM 618 N N . PRO A 1 79 ? -8.536 -10.428 -15.133 1.00 97.88 79 PRO A N 1
ATOM 619 C CA . PRO A 1 79 ? -8.676 -9.011 -14.813 1.00 97.88 79 PRO A CA 1
ATOM 620 C C . PRO A 1 79 ? -8.558 -8.775 -13.304 1.00 97.88 79 PRO A C 1
ATOM 622 O O . PRO A 1 79 ? -9.021 -9.595 -12.503 1.00 97.88 79 PRO A O 1
ATOM 625 N N . LEU A 1 80 ? -7.975 -7.647 -12.898 1.00 98.19 80 LEU A N 1
ATOM 626 C CA . LEU A 1 80 ? -7.684 -7.370 -11.490 1.00 98.19 80 LEU A CA 1
ATOM 627 C C . LEU A 1 80 ? -8.941 -7.413 -10.613 1.00 98.19 80 LEU A C 1
ATOM 629 O O . LEU A 1 80 ? -8.897 -7.928 -9.500 1.00 98.19 80 LEU A O 1
ATOM 633 N N . THR A 1 81 ? -10.070 -6.903 -11.105 1.00 97.88 81 THR A N 1
ATOM 634 C CA . THR A 1 81 ? -11.344 -6.906 -10.369 1.00 97.88 81 THR A CA 1
ATOM 635 C C . THR A 1 81 ? -11.876 -8.313 -10.114 1.00 97.88 81 THR A C 1
ATOM 637 O O . THR A 1 81 ? -12.442 -8.560 -9.052 1.00 97.88 81 THR A O 1
ATOM 640 N N . GLU A 1 82 ? -11.669 -9.243 -11.049 1.00 98.19 82 GLU A N 1
ATOM 641 C CA . GLU A 1 82 ? -12.035 -10.649 -10.872 1.00 98.19 82 GLU A CA 1
ATOM 642 C C . GLU A 1 82 ? -11.078 -11.338 -9.895 1.00 98.19 82 GLU A C 1
ATOM 644 O O . GLU A 1 82 ? -11.529 -12.054 -9.008 1.00 98.19 82 GLU A O 1
ATOM 649 N N . HIS A 1 83 ? -9.770 -11.075 -10.003 1.00 98.12 83 HIS A N 1
ATOM 650 C CA . HIS A 1 83 ? -8.786 -11.617 -9.066 1.00 98.12 83 HIS A CA 1
ATOM 651 C C . HIS A 1 83 ? -9.045 -11.159 -7.624 1.00 98.12 83 HIS A C 1
ATOM 653 O O . HIS A 1 83 ? -9.040 -11.987 -6.723 1.00 98.12 83 HIS A O 1
ATOM 659 N N . LEU A 1 84 ? -9.329 -9.869 -7.410 1.00 98.38 84 LEU A N 1
ATOM 660 C CA . LEU A 1 84 ? -9.650 -9.334 -6.084 1.00 98.38 84 LEU A CA 1
ATOM 661 C C . LEU A 1 84 ? -10.996 -9.855 -5.553 1.00 98.38 84 LEU A C 1
ATOM 663 O O . LEU A 1 84 ? -11.190 -9.939 -4.338 1.00 98.38 84 LEU A O 1
ATOM 667 N N . GLY A 1 85 ? -11.941 -10.187 -6.437 1.00 98.25 85 GLY A N 1
ATOM 668 C CA . GLY A 1 85 ? -13.234 -10.755 -6.067 1.00 98.25 85 GLY A CA 1
ATOM 669 C C . GLY A 1 85 ? -13.945 -9.925 -4.995 1.00 98.25 85 GLY A C 1
ATOM 670 O O . GLY A 1 85 ? -14.068 -8.708 -5.110 1.00 98.25 85 GLY A O 1
ATOM 671 N N . GLN A 1 86 ? -14.392 -10.563 -3.912 1.00 98.06 86 GLN A N 1
ATOM 672 C CA . GLN A 1 86 ? -15.089 -9.877 -2.813 1.00 98.06 86 GLN A CA 1
ATOM 673 C C . GLN A 1 86 ? -14.170 -9.060 -1.887 1.00 98.06 86 GLN A C 1
ATOM 675 O O . GLN A 1 86 ? -14.675 -8.237 -1.122 1.00 98.06 86 GLN A O 1
ATOM 680 N N . ALA A 1 87 ? -12.841 -9.200 -1.981 1.00 98.19 87 ALA A N 1
ATOM 681 C CA . ALA A 1 87 ? -11.912 -8.349 -1.230 1.00 98.19 87 ALA A CA 1
ATOM 682 C C . ALA A 1 87 ? -12.036 -6.869 -1.637 1.00 98.19 87 ALA A C 1
ATOM 684 O O . ALA A 1 87 ? -11.779 -5.975 -0.828 1.00 98.19 87 ALA A O 1
ATOM 685 N N . THR A 1 88 ? -12.518 -6.609 -2.860 1.00 98.38 88 THR A N 1
ATOM 686 C CA . THR A 1 88 ? -12.886 -5.275 -3.360 1.00 98.38 88 THR A CA 1
ATOM 687 C C . THR A 1 88 ? -13.787 -4.508 -2.399 1.00 98.38 88 THR A C 1
ATOM 689 O O . THR A 1 88 ? -13.552 -3.329 -2.163 1.00 98.38 88 THR A O 1
ATOM 692 N N . ARG A 1 89 ? -14.739 -5.184 -1.743 1.00 97.25 89 ARG A N 1
ATOM 693 C CA . ARG A 1 89 ? -15.649 -4.563 -0.770 1.00 97.25 89 ARG A CA 1
ATOM 694 C C . ARG A 1 89 ? -14.904 -3.932 0.397 1.00 97.25 89 ARG A C 1
ATOM 696 O O . ARG A 1 89 ? -15.292 -2.870 0.866 1.00 97.25 89 ARG A O 1
ATOM 703 N N . ILE A 1 90 ? -13.832 -4.572 0.858 1.00 97.69 90 ILE A N 1
ATOM 704 C CA . ILE A 1 90 ? -13.022 -4.056 1.962 1.00 97.69 90 ILE A CA 1
ATOM 705 C C . ILE A 1 90 ? -12.158 -2.889 1.489 1.00 97.69 90 ILE A C 1
ATOM 707 O O . ILE A 1 90 ? -12.052 -1.892 2.195 1.00 97.69 90 ILE A O 1
ATOM 711 N N . ILE A 1 91 ? -11.592 -2.981 0.282 1.00 98.19 91 ILE A N 1
ATOM 712 C CA . ILE A 1 91 ? -10.841 -1.877 -0.329 1.00 98.19 91 ILE A CA 1
ATOM 713 C C . ILE A 1 91 ? -11.740 -0.646 -0.479 1.00 98.19 91 ILE A C 1
ATOM 715 O O . ILE A 1 91 ? -11.353 0.438 -0.044 1.00 98.19 91 ILE A O 1
ATOM 719 N N . ASP A 1 92 ? -12.942 -0.819 -1.033 1.00 97.69 92 ASP A N 1
ATOM 720 C CA . ASP A 1 92 ? -13.936 0.244 -1.179 1.00 97.69 92 ASP A CA 1
ATOM 721 C C . ASP A 1 92 ? -14.237 0.887 0.180 1.00 97.69 92 ASP A C 1
ATOM 723 O O . ASP A 1 92 ? -14.150 2.100 0.300 1.00 97.69 92 ASP A O 1
ATOM 727 N N . MET A 1 93 ? -14.440 0.109 1.251 1.00 96.44 93 MET A N 1
ATOM 728 C CA . MET A 1 93 ? -14.666 0.678 2.587 1.00 96.44 93 MET A CA 1
ATOM 729 C C . MET A 1 93 ? -13.483 1.482 3.159 1.00 96.44 93 MET A C 1
ATOM 731 O O . MET A 1 93 ? -13.678 2.318 4.044 1.00 96.44 93 MET A O 1
ATOM 735 N N . ILE A 1 94 ? -12.246 1.196 2.752 1.00 96.06 94 ILE A N 1
ATOM 736 C CA . ILE A 1 94 ? -11.088 2.006 3.158 1.00 96.06 94 ILE A CA 1
ATOM 737 C C . ILE A 1 94 ? -11.072 3.291 2.323 1.00 96.06 94 ILE A C 1
ATOM 739 O O . ILE A 1 94 ? -10.876 4.374 2.870 1.00 96.06 94 ILE A O 1
ATOM 743 N N . VAL A 1 95 ? -11.318 3.182 1.015 1.00 97.38 95 VAL A N 1
ATOM 744 C CA . VAL A 1 95 ? -11.246 4.300 0.066 1.00 97.38 95 VAL A CA 1
ATOM 745 C C . VAL A 1 95 ? -12.391 5.294 0.237 1.00 97.38 95 VAL A C 1
ATOM 747 O O . VAL A 1 95 ? -12.142 6.496 0.248 1.00 97.38 95 VAL A O 1
ATOM 750 N N . ASP A 1 96 ? -13.611 4.803 0.431 1.00 96.56 96 ASP A N 1
ATOM 751 C CA . ASP A 1 96 ? -14.845 5.590 0.532 1.00 96.56 96 ASP A CA 1
ATOM 752 C C . ASP A 1 96 ? -14.945 6.389 1.845 1.00 96.56 96 ASP A C 1
ATOM 754 O O . ASP A 1 96 ? -15.870 7.167 2.033 1.00 96.56 96 ASP A O 1
ATOM 758 N N . GLN A 1 97 ? -13.951 6.302 2.739 1.00 95.25 97 GLN A N 1
ATOM 759 C CA . GLN A 1 97 ? -13.833 7.234 3.871 1.00 95.25 97 GLN A CA 1
ATOM 760 C C . GLN A 1 97 ? -13.540 8.683 3.429 1.00 95.25 97 GLN A C 1
A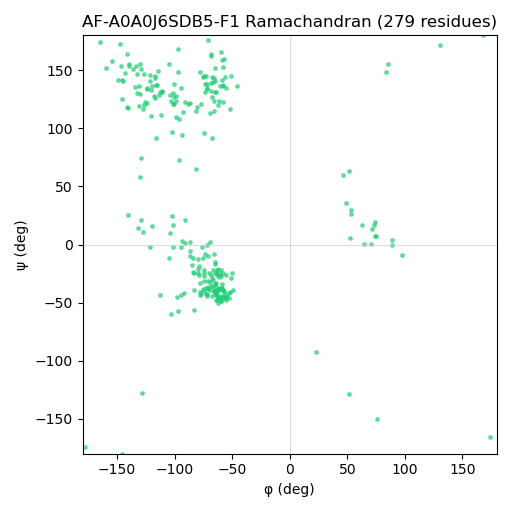TOM 762 O O . GLN A 1 97 ? -13.536 9.597 4.258 1.00 95.25 97 GLN A O 1
ATOM 767 N N . SER A 1 98 ? -13.254 8.922 2.147 1.00 95.19 98 SER A N 1
ATOM 768 C CA . SER A 1 98 ? -13.187 10.257 1.554 1.00 95.19 98 SER A CA 1
ATOM 769 C C . SER A 1 98 ? -13.699 10.241 0.112 1.00 95.19 98 SER A C 1
ATOM 771 O O . SER A 1 98 ? -13.347 9.326 -0.637 1.00 95.19 98 SER A O 1
ATOM 773 N N . PRO A 1 99 ? -14.440 11.279 -0.323 1.00 93.12 99 PRO A N 1
ATOM 774 C CA . PRO A 1 99 ? -14.864 11.408 -1.718 1.00 93.12 99 PRO A CA 1
ATOM 775 C C . PRO A 1 99 ? -13.680 11.492 -2.699 1.00 93.12 99 PRO A C 1
ATOM 777 O O . PRO A 1 99 ? -13.808 11.089 -3.852 1.00 93.12 99 PRO A O 1
ATOM 780 N N . ASP A 1 100 ? -12.509 11.947 -2.239 1.00 95.44 100 ASP A N 1
ATOM 781 C CA . ASP A 1 100 ? -11.293 12.076 -3.057 1.00 95.44 100 ASP A CA 1
ATOM 782 C C . ASP A 1 100 ? -10.367 10.840 -2.971 1.00 95.44 100 ASP A C 1
ATOM 784 O O . ASP A 1 100 ? -9.265 10.811 -3.550 1.00 95.44 100 ASP A O 1
ATOM 788 N N . GLY A 1 101 ? -10.804 9.809 -2.242 1.00 95.88 101 GLY A N 1
ATOM 789 C CA . GLY A 1 101 ? -10.088 8.561 -2.008 1.00 95.88 101 GLY A CA 1
ATOM 790 C C . GLY A 1 101 ? -8.947 8.681 -0.995 1.00 95.88 101 GLY A C 1
ATOM 791 O O . GLY A 1 101 ? -8.977 9.487 -0.065 1.00 95.88 101 GLY A O 1
ATOM 792 N N . LEU A 1 102 ? -7.913 7.855 -1.170 1.00 96.31 102 LEU A N 1
ATOM 793 C CA . LEU A 1 102 ? -6.785 7.743 -0.238 1.00 96.31 102 LEU A CA 1
ATOM 794 C C . LEU A 1 102 ? -5.526 8.426 -0.758 1.00 96.31 102 LEU A C 1
ATOM 796 O O . LEU A 1 102 ? -5.292 8.536 -1.964 1.00 96.31 102 LEU A O 1
ATOM 800 N N . GLU A 1 103 ? -4.664 8.810 0.174 1.00 96.81 103 GLU A N 1
ATOM 801 C CA . GLU A 1 103 ? -3.285 9.180 -0.098 1.00 96.81 103 GLU A CA 1
ATOM 802 C C . GLU A 1 103 ? -2.305 8.395 0.777 1.00 96.81 103 GLU A C 1
ATOM 804 O O . GLU A 1 103 ? -2.578 8.072 1.935 1.00 96.81 103 GLU A O 1
ATOM 809 N N . VAL A 1 104 ? -1.133 8.108 0.209 1.00 96.56 104 VAL A N 1
ATOM 810 C CA . VAL A 1 104 ? 0.016 7.609 0.966 1.00 96.56 104 VAL A CA 1
ATOM 811 C C . VAL A 1 104 ? 0.692 8.801 1.627 1.00 96.56 104 VAL A C 1
ATOM 813 O O . VAL A 1 104 ? 1.198 9.694 0.938 1.00 96.56 104 VAL A O 1
ATOM 816 N N . LEU A 1 105 ? 0.725 8.804 2.957 1.00 95.19 105 LEU A N 1
ATOM 817 C CA . LEU A 1 105 ? 1.386 9.852 3.719 1.00 95.19 105 LEU A CA 1
ATOM 818 C C . LEU A 1 105 ? 2.895 9.833 3.462 1.00 95.19 105 LEU A C 1
ATOM 820 O O . LEU A 1 105 ? 3.502 8.815 3.121 1.00 95.19 105 LEU A O 1
ATOM 824 N N . ARG A 1 106 ? 3.529 11.001 3.589 1.00 91.94 106 ARG A N 1
ATOM 825 C CA . ARG A 1 106 ? 4.954 11.140 3.290 1.00 91.94 106 ARG A CA 1
ATOM 826 C C . ARG A 1 106 ? 5.789 10.328 4.279 1.00 91.94 106 ARG A C 1
ATOM 828 O O . ARG A 1 106 ? 5.898 10.687 5.442 1.00 91.94 106 ARG A O 1
ATOM 835 N N . GLY A 1 107 ? 6.472 9.319 3.756 1.00 90.94 107 GLY A N 1
ATOM 836 C CA . GLY A 1 107 ? 7.405 8.492 4.511 1.00 90.94 107 GLY A CA 1
ATOM 837 C C . GLY A 1 107 ? 7.116 7.016 4.287 1.00 90.94 107 GLY A C 1
ATOM 838 O O . GLY A 1 107 ? 6.138 6.649 3.639 1.00 90.94 107 GLY A O 1
ATOM 839 N N . SER A 1 108 ? 8.009 6.177 4.784 1.00 93.44 108 SER A N 1
ATOM 840 C CA . SER A 1 108 ? 7.822 4.732 4.857 1.00 93.44 108 SER A CA 1
ATOM 841 C C . SER A 1 108 ? 8.767 4.181 5.911 1.00 93.44 108 SER A C 1
ATOM 843 O O . SER A 1 108 ? 9.848 4.739 6.110 1.00 93.44 108 SER A O 1
ATOM 845 N N . SER A 1 109 ? 8.390 3.073 6.534 1.00 93.50 109 SER A N 1
ATOM 846 C CA . SER A 1 109 ? 9.287 2.294 7.384 1.00 93.50 109 SER A CA 1
ATOM 847 C C . SER A 1 109 ? 9.717 1.047 6.624 1.00 93.50 109 SER A C 1
ATOM 849 O O . SER A 1 109 ? 8.861 0.358 6.074 1.00 93.50 109 SER A O 1
ATOM 851 N N . THR A 1 110 ? 11.019 0.779 6.541 1.00 95.00 110 THR A N 1
ATOM 852 C CA . THR A 1 110 ? 11.551 -0.415 5.870 1.00 95.00 110 THR A CA 1
ATOM 853 C C . THR A 1 110 ? 12.543 -1.106 6.788 1.00 95.00 110 THR A C 1
ATOM 855 O O . THR A 1 110 ? 13.468 -0.463 7.281 1.00 95.00 110 THR A O 1
ATOM 858 N N . TYR A 1 111 ? 12.372 -2.411 6.971 1.00 95.00 111 TYR A N 1
ATOM 859 C CA . TYR A 1 111 ? 13.284 -3.263 7.728 1.00 95.00 111 TYR A CA 1
ATOM 860 C C . TYR A 1 111 ? 13.428 -4.625 7.047 1.00 95.00 111 TYR A C 1
ATOM 862 O O . TYR A 1 111 ? 12.643 -4.990 6.168 1.00 95.00 111 TYR A O 1
ATOM 870 N N . VAL A 1 112 ? 14.467 -5.361 7.434 1.00 96.56 112 VAL A N 1
ATOM 871 C CA . VAL A 1 112 ? 14.704 -6.731 6.979 1.00 96.56 112 VAL A CA 1
ATOM 872 C C . VAL A 1 112 ? 14.481 -7.663 8.156 1.00 96.56 112 VAL A C 1
ATOM 874 O O . VAL A 1 112 ? 14.994 -7.419 9.243 1.00 96.56 112 VAL A O 1
ATOM 877 N N . PHE A 1 113 ? 13.709 -8.712 7.911 1.00 92.50 113 PHE A N 1
ATOM 878 C CA . PHE A 1 113 ? 13.418 -9.788 8.845 1.00 92.50 113 PHE A CA 1
ATOM 879 C C . PHE A 1 113 ? 14.056 -11.082 8.327 1.00 92.50 113 PHE A C 1
ATOM 881 O O . PHE A 1 113 ? 13.889 -11.431 7.150 1.00 92.50 113 PHE A O 1
ATOM 888 N N . ASP A 1 114 ? 14.775 -11.784 9.205 1.00 97.12 114 ASP A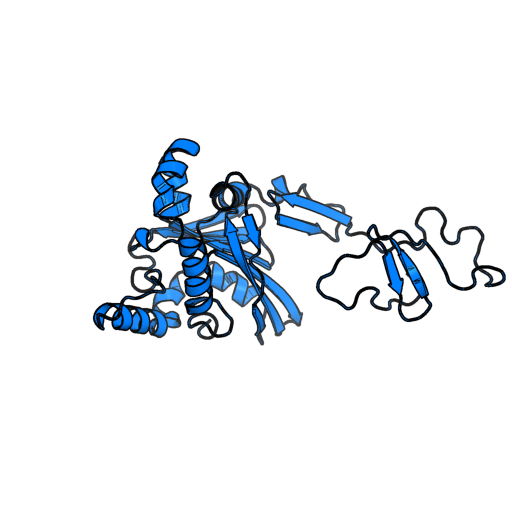 N 1
ATOM 889 C CA . ASP A 1 114 ? 15.411 -13.076 8.923 1.00 97.12 114 ASP A CA 1
ATOM 890 C C . ASP A 1 114 ? 14.393 -14.220 9.055 1.00 97.12 114 ASP A C 1
ATOM 892 O O . ASP A 1 114 ? 14.463 -15.085 9.926 1.00 97.12 114 ASP A O 1
ATOM 896 N N . GLY A 1 115 ? 13.404 -14.202 8.165 1.00 96.75 115 GLY A N 1
ATOM 897 C CA . GLY A 1 115 ? 12.467 -15.295 7.998 1.00 96.75 115 GLY A CA 1
ATOM 898 C C . GLY A 1 115 ? 11.674 -15.193 6.703 1.00 96.75 115 GLY A C 1
ATOM 899 O O . GLY A 1 115 ? 11.771 -14.237 5.921 1.00 96.75 115 GLY A O 1
ATOM 900 N N . ASN A 1 116 ? 10.886 -16.233 6.449 1.00 98.19 116 ASN A N 1
ATOM 901 C CA . ASN A 1 116 ? 10.111 -16.327 5.226 1.00 98.19 116 ASN A CA 1
ATOM 902 C C . ASN A 1 116 ? 8.936 -15.337 5.232 1.00 98.19 116 ASN A C 1
ATOM 904 O O . ASN A 1 116 ? 8.208 -15.237 6.215 1.00 98.19 116 ASN A O 1
ATOM 908 N N . TRP A 1 117 ? 8.686 -14.685 4.095 1.00 97.44 117 TRP A N 1
ATOM 909 C CA . TRP A 1 117 ? 7.594 -13.716 3.926 1.00 97.44 117 TRP A CA 1
ATOM 910 C C . TRP A 1 117 ? 6.204 -14.275 4.272 1.00 97.44 117 TRP A C 1
ATOM 912 O O . TRP A 1 117 ? 5.311 -13.519 4.657 1.00 97.44 117 TRP A O 1
ATOM 922 N N . LYS A 1 118 ? 6.017 -15.598 4.161 1.00 96.81 118 LYS A N 1
ATOM 923 C CA . LYS A 1 118 ? 4.760 -16.266 4.512 1.00 96.81 118 LYS A CA 1
ATOM 924 C C . LYS A 1 118 ? 4.431 -16.157 6.002 1.00 96.81 118 LYS A C 1
ATOM 926 O O . LYS A 1 118 ? 3.260 -16.002 6.307 1.00 96.81 118 LYS A O 1
ATOM 931 N N . LEU A 1 119 ? 5.429 -16.136 6.892 1.00 95.81 119 LEU A N 1
ATOM 932 C CA . LEU A 1 119 ? 5.215 -16.006 8.343 1.00 95.81 119 LEU A CA 1
ATOM 933 C C . LEU A 1 119 ? 4.581 -14.652 8.699 1.00 95.81 119 LEU A C 1
ATOM 935 O O . LEU A 1 119 ? 3.616 -14.572 9.445 1.00 95.81 119 LEU A O 1
ATOM 939 N N . GLN A 1 120 ? 5.056 -13.580 8.065 1.00 91.94 120 GLN A N 1
ATOM 940 C CA . GLN A 1 120 ? 4.440 -12.253 8.191 1.00 91.94 120 GLN A CA 1
ATOM 941 C C . GLN A 1 120 ? 3.051 -12.191 7.531 1.00 91.94 120 GLN A C 1
ATOM 943 O O . GLN A 1 120 ? 2.192 -11.390 7.901 1.00 91.94 120 GLN A O 1
ATOM 948 N N . THR A 1 121 ? 2.814 -13.040 6.529 1.00 93.12 121 THR A N 1
ATOM 949 C CA . THR A 1 121 ? 1.523 -13.099 5.840 1.00 93.12 121 THR A CA 1
ATOM 950 C C . THR A 1 121 ? 0.474 -13.842 6.662 1.00 93.12 121 THR A C 1
ATOM 952 O O . THR A 1 121 ? -0.650 -13.359 6.744 1.00 93.12 121 THR A O 1
ATOM 955 N N . GLU A 1 122 ? 0.819 -14.965 7.295 1.00 92.62 122 GLU A N 1
ATOM 956 C CA . GLU A 1 122 ? -0.087 -15.687 8.199 1.00 92.62 122 GLU A CA 1
ATOM 957 C C . GLU A 1 122 ? -0.339 -14.907 9.495 1.00 92.62 122 GLU A C 1
ATOM 959 O O . GLU A 1 122 ? -1.490 -14.823 9.915 1.00 92.62 122 GLU A O 1
ATOM 964 N N . ASN A 1 123 ? 0.686 -14.251 10.061 1.00 91.69 123 ASN A N 1
ATOM 965 C CA . ASN A 1 123 ? 0.559 -13.438 11.276 1.00 91.69 123 ASN A CA 1
ATOM 966 C C . ASN A 1 123 ? -0.492 -12.328 11.112 1.00 91.69 123 ASN A C 1
ATOM 968 O O . ASN A 1 123 ? -1.312 -12.118 12.000 1.00 91.69 123 ASN A O 1
ATOM 972 N N . GLY A 1 124 ? -0.555 -11.672 9.948 1.00 87.81 124 GLY A N 1
ATOM 973 C CA . GLY A 1 124 ? -1.583 -10.656 9.706 1.00 87.81 124 GLY A CA 1
ATOM 974 C C . GLY A 1 124 ? -3.023 -11.203 9.730 1.00 87.81 124 GLY A C 1
ATOM 975 O O . GLY A 1 124 ? -3.965 -10.455 9.988 1.00 87.81 124 GLY A O 1
ATOM 976 N N . ALA A 1 125 ? -3.224 -12.502 9.511 1.00 87.00 125 ALA A N 1
ATOM 977 C CA . ALA A 1 125 ? -4.528 -13.149 9.637 1.00 87.00 125 ALA A CA 1
ATOM 978 C C . ALA A 1 125 ? -4.743 -13.779 11.026 1.00 87.00 125 ALA A C 1
ATOM 980 O O . ALA A 1 125 ? -5.827 -14.298 11.299 1.00 87.00 125 ALA A O 1
ATOM 981 N N . ASP A 1 126 ? -3.744 -13.718 11.908 1.00 91.00 126 ASP A N 1
ATOM 982 C CA . ASP A 1 126 ? -3.778 -14.300 13.240 1.00 91.00 126 ASP A CA 1
ATOM 983 C C . ASP A 1 126 ? -4.171 -13.261 14.300 1.00 91.00 126 ASP A C 1
ATOM 985 O O . ASP A 1 126 ? -3.401 -12.383 14.672 1.00 91.00 126 ASP A O 1
ATOM 989 N N . GLY A 1 127 ? -5.389 -13.373 14.828 1.00 88.81 127 GLY A N 1
ATOM 990 C CA . GLY A 1 127 ? -5.827 -12.564 15.967 1.00 88.81 127 GLY A CA 1
ATOM 991 C C . GLY A 1 127 ? -5.408 -13.124 17.330 1.00 88.81 127 GLY A C 1
ATOM 992 O O . GLY A 1 127 ? -5.579 -12.430 18.332 1.00 88.81 127 GLY A O 1
ATOM 993 N N . TYR A 1 128 ? -4.909 -14.363 17.392 1.00 90.06 128 TYR A N 1
ATOM 994 C CA . TYR A 1 128 ? -4.661 -15.079 18.643 1.00 90.06 128 TYR A CA 1
ATOM 995 C C . TYR A 1 128 ? -3.407 -14.576 19.366 1.00 90.06 128 TYR A C 1
ATOM 997 O O . TYR A 1 128 ? -3.431 -14.431 20.589 1.00 90.06 128 TYR A O 1
ATOM 1005 N N . HIS A 1 129 ? -2.339 -14.236 18.634 1.00 92.19 129 HIS A N 1
ATOM 1006 C CA . HIS A 1 129 ? -1.109 -13.724 19.249 1.00 92.19 129 HIS A CA 1
ATOM 1007 C C . HIS A 1 129 ? -1.301 -12.372 19.952 1.00 92.19 129 HIS A C 1
ATOM 1009 O O . HIS A 1 129 ? -0.554 -12.063 20.879 1.00 92.19 129 HIS A O 1
ATOM 1015 N N . VAL A 1 130 ? -2.305 -11.573 19.560 1.00 90.75 130 VAL A N 1
ATOM 1016 C CA . VAL A 1 130 ? -2.409 -10.155 19.943 1.00 90.75 130 VAL A CA 1
ATOM 1017 C C . VAL A 1 130 ? -2.376 -9.943 21.457 1.00 90.75 130 VAL A C 1
ATOM 1019 O O . VAL A 1 130 ? -1.668 -9.064 21.936 1.00 90.75 130 VAL A O 1
ATOM 1022 N N . SER A 1 131 ? -3.090 -10.757 22.238 1.00 87.50 131 SER A N 1
ATOM 1023 C CA . SER A 1 131 ? -3.117 -10.596 23.698 1.00 87.50 131 SER A CA 1
ATOM 1024 C C . SER A 1 131 ? -1.842 -11.060 24.406 1.00 87.50 131 SER A C 1
ATOM 1026 O O . SER A 1 131 ? -1.606 -10.652 25.541 1.00 87.50 131 SER A O 1
ATOM 1028 N N . ALA A 1 132 ? -1.061 -11.941 23.776 1.00 90.69 132 ALA A N 1
ATOM 1029 C CA . ALA A 1 132 ? 0.136 -12.535 24.363 1.00 90.69 132 ALA A CA 1
ATOM 1030 C C . ALA A 1 132 ? 1.400 -11.788 23.922 1.00 90.69 132 ALA A C 1
ATOM 1032 O O . ALA A 1 132 ? 2.124 -11.262 24.764 1.00 90.69 132 ALA A O 1
ATOM 1033 N N . THR A 1 133 ? 1.624 -11.701 22.611 1.00 93.75 133 THR A N 1
ATOM 1034 C CA . THR A 1 133 ? 2.776 -11.032 21.997 1.00 93.75 133 THR A CA 1
ATOM 1035 C C . THR A 1 133 ? 2.757 -9.537 22.299 1.00 93.75 133 THR A C 1
ATOM 1037 O O . THR A 1 133 ? 3.724 -9.018 22.843 1.00 93.75 133 THR A O 1
ATOM 1040 N N . HIS A 1 134 ? 1.611 -8.868 22.109 1.00 93.50 134 HIS A N 1
ATOM 1041 C CA . HIS A 1 134 ? 1.486 -7.414 22.313 1.00 93.50 134 HIS A CA 1
ATOM 1042 C C . HIS A 1 134 ? 1.051 -7.035 23.739 1.00 93.50 134 HIS A C 1
ATOM 1044 O O . HIS A 1 134 ? 0.540 -5.935 23.980 1.00 93.50 134 HIS A O 1
ATOM 1050 N N . TRP A 1 135 ? 1.252 -7.922 24.724 1.00 91.69 135 TRP A N 1
ATOM 1051 C CA . TRP A 1 135 ? 0.904 -7.660 26.129 1.00 91.69 135 TRP A CA 1
ATOM 1052 C C . TRP A 1 135 ? 1.597 -6.403 26.672 1.00 91.69 135 TRP A C 1
ATOM 1054 O O . TRP A 1 135 ? 0.982 -5.598 27.377 1.00 91.69 135 TRP A O 1
ATOM 1064 N N . ASN A 1 136 ? 2.870 -6.198 26.321 1.00 91.38 136 ASN A N 1
ATOM 1065 C CA . ASN A 1 136 ? 3.634 -5.038 26.773 1.00 91.38 136 ASN A CA 1
ATOM 1066 C C . ASN A 1 136 ? 3.027 -3.715 26.268 1.00 91.38 136 ASN A C 1
ATOM 1068 O O . ASN A 1 136 ? 2.954 -2.728 27.010 1.00 91.38 136 ASN A O 1
ATOM 1072 N N . TYR A 1 137 ? 2.523 -3.706 25.030 1.00 91.69 137 TYR A N 1
ATOM 1073 C CA . TYR A 1 137 ? 1.773 -2.578 24.480 1.00 91.69 137 TYR A CA 1
ATOM 1074 C C . TYR A 1 137 ? 0.472 -2.325 25.249 1.00 91.69 137 TYR A C 1
ATOM 1076 O O . TYR A 1 137 ? 0.205 -1.192 25.663 1.00 91.69 137 TYR A O 1
ATOM 1084 N N . ALA A 1 138 ? -0.317 -3.372 25.507 1.00 9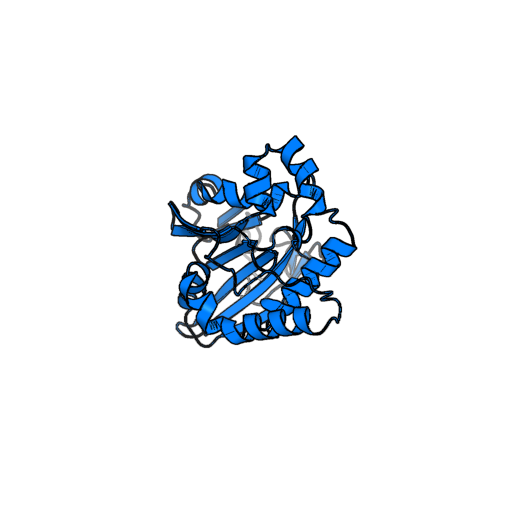0.88 138 ALA A N 1
ATOM 1085 C CA . ALA A 1 138 ? -1.558 -3.258 26.275 1.00 90.88 138 ALA A CA 1
ATOM 1086 C C . ALA A 1 138 ? -1.307 -2.705 27.694 1.00 90.88 138 ALA A C 1
ATOM 1088 O O . ALA A 1 138 ? -1.987 -1.780 28.139 1.00 90.88 138 ALA A O 1
ATOM 1089 N N . ALA A 1 139 ? -0.277 -3.198 28.387 1.00 90.88 139 ALA A N 1
ATOM 1090 C CA . ALA A 1 139 ? 0.090 -2.715 29.717 1.00 90.88 139 ALA A CA 1
ATOM 1091 C C . ALA A 1 139 ? 0.564 -1.250 29.695 1.00 90.88 139 ALA A C 1
ATOM 1093 O O . ALA A 1 139 ? 0.204 -0.456 30.567 1.00 90.88 139 ALA A O 1
ATOM 1094 N N . THR A 1 140 ? 1.354 -0.869 28.688 1.00 90.19 140 THR A N 1
ATOM 1095 C CA . THR A 1 140 ? 1.871 0.498 28.542 1.00 90.19 140 THR A CA 1
ATOM 1096 C C . THR A 1 140 ? 0.752 1.493 28.241 1.00 90.19 140 THR A C 1
ATOM 1098 O O . THR A 1 140 ? 0.695 2.557 28.857 1.00 90.19 140 THR A O 1
ATOM 1101 N N . THR A 1 141 ? -0.170 1.152 27.341 1.00 88.81 141 THR A N 1
ATOM 1102 C CA . THR A 1 141 ? -1.326 2.004 27.019 1.00 88.81 141 THR A CA 1
ATOM 1103 C C . THR A 1 141 ? -2.299 2.130 28.196 1.00 88.81 141 THR A C 1
ATOM 1105 O O . THR A 1 141 ? -2.771 3.238 28.451 1.00 88.81 141 THR A O 1
ATOM 1108 N N . SER A 1 142 ? -2.518 1.069 28.989 1.00 87.19 142 SER A N 1
ATOM 1109 C CA . SER A 1 142 ? -3.294 1.151 30.245 1.00 87.19 142 SER A CA 1
ATOM 1110 C C . SER A 1 142 ? -2.673 2.140 31.233 1.00 87.19 142 SER A C 1
ATOM 1112 O O . SER A 1 142 ? -3.341 3.059 31.703 1.00 87.19 142 SER A O 1
ATOM 1114 N N . ARG A 1 143 ? -1.357 2.040 31.474 1.00 87.00 143 ARG A N 1
ATOM 1115 C CA . ARG A 1 143 ? -0.644 2.958 32.380 1.00 87.00 143 ARG A CA 1
ATOM 1116 C C . ARG A 1 143 ? -0.698 4.410 31.916 1.00 87.00 143 ARG A C 1
ATOM 1118 O O . ARG A 1 143 ? -0.836 5.304 32.747 1.00 87.00 143 ARG A O 1
ATOM 1125 N N . ARG A 1 144 ? -0.612 4.666 30.603 1.00 86.31 144 ARG A N 1
ATOM 1126 C CA . ARG A 1 144 ? -0.773 6.025 30.049 1.00 86.31 144 ARG A CA 1
ATOM 1127 C C . ARG A 1 144 ? -2.143 6.596 30.431 1.00 86.31 144 ARG A C 1
ATOM 1129 O O . ARG A 1 144 ? -2.193 7.717 30.928 1.00 86.31 144 ARG A O 1
ATOM 1136 N N . LYS A 1 145 ? -3.214 5.802 30.300 1.00 79.31 145 LYS A N 1
ATOM 1137 C CA . LYS A 1 145 ? -4.586 6.195 30.674 1.00 79.31 145 LYS A CA 1
ATOM 1138 C C . LYS A 1 145 ? -4.743 6.430 32.183 1.00 79.31 145 LYS A C 1
ATOM 1140 O O . LYS A 1 145 ? -5.380 7.401 32.579 1.00 79.31 145 LYS A O 1
ATOM 1145 N N . GLU A 1 146 ? -4.135 5.587 33.017 1.00 80.69 146 GLU A N 1
ATOM 1146 C CA . GLU A 1 146 ? -4.176 5.704 34.486 1.00 80.69 146 GLU A CA 1
ATOM 1147 C C . GLU A 1 146 ? -3.386 6.907 35.019 1.00 80.69 146 GLU A C 1
ATOM 1149 O O . GLU A 1 146 ? -3.765 7.506 36.020 1.00 80.69 146 GLU A O 1
ATOM 1154 N N . SER A 1 147 ? -2.299 7.298 34.347 1.00 74.38 147 SER A N 1
ATOM 1155 C CA . SER A 1 147 ? -1.385 8.346 34.825 1.00 74.38 147 SER A CA 1
ATOM 1156 C C . SER A 1 147 ? -1.952 9.778 34.824 1.00 74.38 147 SER A C 1
ATOM 1158 O O . SER A 1 147 ? -1.219 10.712 35.143 1.00 74.38 147 SER A O 1
ATOM 1160 N N . HIS A 1 148 ? -3.221 9.982 34.443 1.00 57.72 148 HIS A N 1
ATOM 1161 C CA . HIS A 1 148 ? -3.878 11.289 34.242 1.00 57.72 148 HIS A CA 1
ATOM 1162 C C . HIS A 1 148 ? -3.136 12.264 33.301 1.00 57.72 148 HIS A C 1
ATOM 1164 O O . HIS A 1 148 ? -3.568 13.403 33.110 1.00 57.72 148 HIS A O 1
ATOM 1170 N N . VAL A 1 149 ? -2.053 11.827 32.656 1.00 64.88 149 VAL A N 1
ATOM 1171 C CA . VAL A 1 149 ? -1.467 12.498 31.502 1.00 64.88 149 VAL A CA 1
ATOM 1172 C C . VAL A 1 149 ? -2.360 12.161 30.314 1.00 64.88 149 VAL A C 1
ATOM 1174 O O . VAL A 1 149 ? -2.550 10.992 29.995 1.00 64.88 149 VAL A O 1
ATOM 1177 N N . VAL A 1 150 ? -2.933 13.181 29.669 1.00 61.88 150 VAL A N 1
ATOM 1178 C CA . VAL A 1 150 ? -3.788 12.996 28.486 1.00 61.88 150 VAL A CA 1
ATOM 1179 C C . VAL A 1 150 ? -3.042 12.144 27.459 1.00 61.88 150 VAL A C 1
ATOM 1181 O O . VAL A 1 150 ? -2.004 12.574 26.946 1.00 61.88 150 VAL A O 1
ATOM 1184 N N . ASP A 1 151 ? -3.571 10.955 27.148 1.00 69.06 151 ASP A N 1
ATOM 1185 C CA . ASP A 1 151 ? -3.069 10.140 26.043 1.00 69.06 151 ASP A CA 1
ATOM 1186 C C . ASP A 1 151 ? -3.372 10.861 24.726 1.00 69.06 151 ASP A C 1
ATOM 1188 O O . ASP A 1 151 ? -4.439 10.726 24.129 1.00 69.06 151 ASP A O 1
ATOM 1192 N N . LYS A 1 152 ? -2.412 11.671 24.279 1.00 76.19 152 LYS A N 1
ATOM 1193 C CA . LYS A 1 152 ? -2.508 12.414 23.020 1.00 76.19 152 LYS A CA 1
ATOM 1194 C C . LYS A 1 152 ? -2.497 11.489 21.803 1.00 76.19 152 LYS A C 1
ATOM 1196 O O . LYS A 1 152 ? -2.950 11.907 20.739 1.00 76.19 152 LYS A O 1
ATOM 1201 N N . THR A 1 153 ? -1.983 10.266 21.942 1.00 81.81 153 THR A N 1
ATOM 1202 C CA . THR A 1 153 ? -1.966 9.272 20.865 1.00 81.81 153 THR A CA 1
ATOM 1203 C C . THR A 1 153 ? -3.357 8.683 20.656 1.00 81.81 153 THR A C 1
ATOM 1205 O O . THR A 1 153 ? -3.706 8.377 19.516 1.00 81.81 153 THR A O 1
ATOM 1208 N N . ARG A 1 154 ? -4.163 8.584 21.727 1.00 87.75 154 ARG A N 1
ATOM 1209 C CA . ARG A 1 154 ? -5.459 7.888 21.746 1.00 87.75 154 ARG A CA 1
ATOM 1210 C C . ARG A 1 154 ? -5.291 6.478 21.188 1.00 87.75 154 ARG A C 1
ATOM 1212 O O . ARG A 1 154 ? -5.776 6.159 20.105 1.00 87.7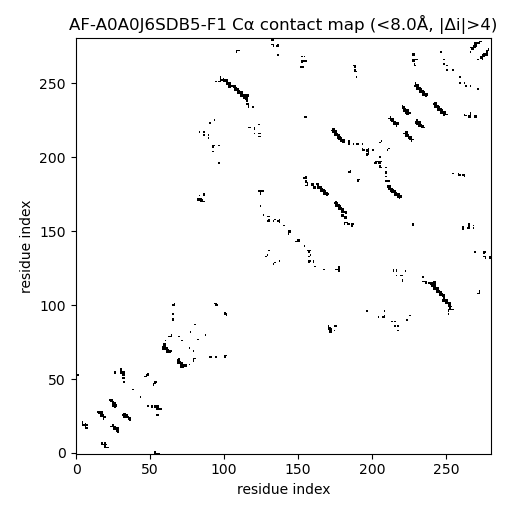5 154 ARG A O 1
ATOM 1219 N N . ALA A 1 155 ? -4.487 5.677 21.878 1.00 90.69 155 ALA A N 1
ATOM 1220 C CA . ALA A 1 155 ? -4.169 4.327 21.438 1.00 90.69 155 ALA A CA 1
ATOM 1221 C C . ALA A 1 155 ? -5.433 3.457 21.328 1.00 90.69 155 ALA A C 1
ATOM 1223 O O . ALA A 1 155 ? -6.283 3.449 22.225 1.00 90.69 155 ALA A O 1
ATOM 1224 N N . MET A 1 156 ? -5.537 2.685 20.244 1.00 92.56 156 MET A N 1
ATOM 1225 C CA . MET A 1 156 ? -6.618 1.711 20.102 1.00 92.56 156 MET A CA 1
ATOM 1226 C C . MET A 1 156 ? -6.443 0.576 21.125 1.00 92.56 156 MET A C 1
ATOM 1228 O O . MET A 1 156 ? -5.321 0.174 21.435 1.00 92.56 156 MET A O 1
ATOM 1232 N N . ASP A 1 157 ? -7.549 0.062 21.663 1.00 89.25 157 ASP A N 1
ATOM 1233 C CA . ASP A 1 157 ? -7.527 -0.889 22.776 1.00 89.25 157 ASP A CA 1
ATOM 1234 C C . ASP A 1 157 ? -7.085 -2.295 22.336 1.00 89.25 157 ASP A C 1
ATOM 1236 O O . ASP A 1 157 ? -7.882 -3.110 21.865 1.00 89.25 157 ASP A O 1
ATOM 1240 N N . ALA A 1 158 ? -5.794 -2.587 22.515 1.00 87.50 158 ALA A N 1
ATOM 1241 C CA . ALA A 1 158 ? -5.231 -3.914 22.280 1.00 87.50 158 ALA A CA 1
ATOM 1242 C C . ALA A 1 158 ? -5.669 -4.941 23.339 1.00 87.50 158 ALA A C 1
ATOM 1244 O O . ALA A 1 158 ? -5.822 -6.118 23.024 1.00 87.50 158 ALA A O 1
ATOM 1245 N N . GLY A 1 159 ? -5.908 -4.518 24.586 1.00 84.31 159 GLY A N 1
ATOM 1246 C CA . GLY A 1 159 ? -6.316 -5.414 25.674 1.00 84.31 159 GLY A CA 1
ATOM 1247 C C . GLY A 1 159 ? -7.778 -5.864 25.567 1.00 84.31 159 GLY A C 1
ATOM 1248 O O . GLY A 1 159 ? -8.143 -6.939 26.055 1.00 84.31 159 GLY A O 1
ATOM 1249 N N . GLY A 1 160 ? -8.617 -5.048 24.930 1.00 83.75 160 GLY A N 1
ATOM 1250 C CA . GLY A 1 160 ? -9.998 -5.343 24.549 1.00 83.75 160 GLY A CA 1
ATOM 1251 C C . GLY A 1 160 ? -10.148 -6.049 23.198 1.00 83.75 160 GLY A C 1
ATOM 1252 O O . GLY A 1 160 ? -11.265 -6.431 22.836 1.00 83.75 160 GLY A O 1
ATOM 1253 N N . TRP A 1 161 ? -9.054 -6.234 22.453 1.00 82.06 161 TRP A N 1
ATOM 1254 C CA . TRP A 1 161 ? -9.076 -6.854 21.130 1.00 82.06 161 TRP A CA 1
ATOM 1255 C C . TRP A 1 161 ? -9.683 -8.264 21.190 1.00 82.06 161 TRP A C 1
ATOM 1257 O O . TRP A 1 161 ? -9.419 -9.028 22.116 1.00 82.06 161 TRP A O 1
ATOM 1267 N N . ALA A 1 162 ? -10.540 -8.589 20.218 1.00 79.25 162 ALA A N 1
ATOM 1268 C CA . ALA A 1 162 ? -11.332 -9.822 20.145 1.00 79.25 162 ALA A CA 1
ATOM 1269 C C . ALA A 1 162 ? -12.398 -10.035 21.248 1.00 79.25 162 ALA A C 1
ATOM 1271 O O . ALA A 1 162 ? -13.132 -11.021 21.187 1.00 79.25 162 ALA A O 1
ATOM 1272 N N . LYS A 1 163 ? -12.579 -9.112 22.210 1.00 86.44 163 LYS A N 1
ATOM 1273 C CA . LYS A 1 163 ? -13.631 -9.230 23.248 1.00 86.44 163 LYS A CA 1
ATOM 1274 C C . LYS A 1 163 ? -15.002 -8.702 22.816 1.00 86.44 163 LYS A C 1
ATOM 1276 O O . LYS A 1 163 ? -16.001 -9.048 23.434 1.00 86.44 163 LYS A O 1
ATOM 1281 N N . GLN A 1 164 ? -15.059 -7.891 21.757 1.00 85.88 164 GLN A N 1
ATOM 1282 C CA . GLN A 1 164 ? -16.288 -7.257 21.244 1.00 85.88 164 GLN A CA 1
ATOM 1283 C C . GLN A 1 164 ? -16.861 -7.965 20.000 1.00 85.88 164 GLN A C 1
ATOM 1285 O O . GLN A 1 164 ? -17.669 -7.409 19.253 1.00 85.88 164 GLN A O 1
ATOM 1290 N N . GLY A 1 165 ? -16.423 -9.204 19.760 1.00 89.56 165 GLY A N 1
ATOM 1291 C CA . GLY A 1 165 ? -16.759 -9.973 18.568 1.00 89.56 165 GLY A CA 1
ATOM 1292 C C . GLY A 1 165 ? -15.855 -9.647 17.380 1.00 89.56 165 GLY A C 1
ATOM 1293 O O . GLY A 1 165 ? -15.374 -8.528 17.208 1.00 89.56 165 GLY A O 1
ATOM 1294 N N . GLY A 1 166 ? -15.627 -10.655 16.550 1.00 92.62 166 GLY A N 1
ATOM 1295 C CA . GLY A 1 166 ? -14.737 -10.595 15.402 1.00 92.62 166 GLY A CA 1
ATOM 1296 C C . GLY A 1 166 ? -14.756 -11.915 14.648 1.00 92.62 166 GLY A C 1
ATOM 1297 O O . GLY A 1 166 ? -15.530 -12.818 14.973 1.00 92.62 166 GLY A O 1
ATOM 1298 N N . GLY A 1 167 ? -13.905 -12.033 13.642 1.00 93.31 167 GLY A N 1
ATOM 1299 C CA . GLY A 1 167 ? -13.771 -13.260 12.880 1.00 93.31 167 GLY A CA 1
ATOM 1300 C C . GLY A 1 167 ? -12.838 -13.101 11.696 1.00 93.31 167 GLY A C 1
ATOM 1301 O O . GLY A 1 167 ? -12.105 -12.118 11.575 1.00 93.31 167 GLY A O 1
ATOM 1302 N N . PHE A 1 168 ? -12.903 -14.084 10.807 1.00 93.88 168 PHE A N 1
ATOM 1303 C CA . PHE A 1 168 ? -12.144 -14.086 9.571 1.00 93.88 168 PHE A CA 1
ATOM 1304 C C . PHE A 1 168 ? -13.047 -14.366 8.370 1.00 93.88 168 PHE A C 1
ATOM 1306 O O . PHE A 1 168 ? -14.054 -15.066 8.485 1.00 93.88 168 PHE A O 1
ATOM 1313 N N . TYR A 1 169 ? -12.662 -13.841 7.211 1.00 95.62 169 TYR A N 1
ATOM 1314 C CA . TYR A 1 169 ? -13.170 -14.290 5.920 1.00 95.62 169 TYR A CA 1
ATOM 1315 C C . TYR A 1 169 ? -12.015 -14.808 5.078 1.00 95.62 169 TYR A C 1
ATOM 1317 O O . TYR A 1 169 ? -10.960 -14.179 5.008 1.00 95.62 169 TYR A O 1
ATOM 1325 N N . SER A 1 170 ? -12.248 -15.939 4.419 1.00 96.19 170 SER A N 1
ATOM 1326 C CA . SER A 1 170 ? -11.424 -16.400 3.311 1.00 96.19 170 SER A CA 1
ATOM 1327 C C . SER A 1 170 ? -12.162 -16.080 2.022 1.00 96.19 170 SER A C 1
ATOM 1329 O O . SER A 1 170 ? -13.310 -16.496 1.845 1.00 96.19 170 SER A O 1
ATOM 1331 N N . PHE A 1 171 ? -11.538 -15.289 1.161 1.00 97.38 171 PHE A N 1
ATOM 1332 C CA . PHE A 1 171 ? -12.070 -14.973 -0.155 1.00 97.38 171 PHE A C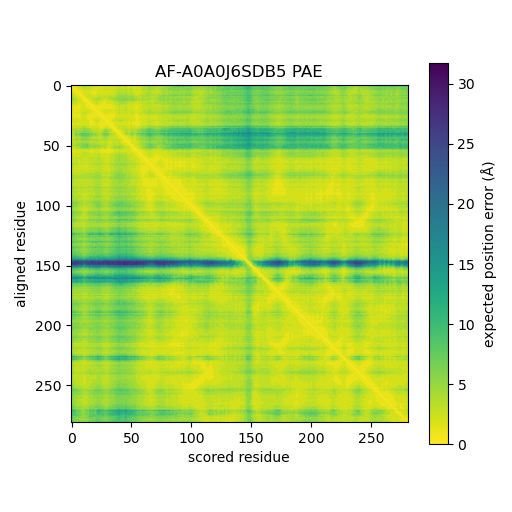A 1
ATOM 1333 C C . PHE A 1 171 ? -11.444 -15.892 -1.205 1.00 97.38 171 PHE A C 1
ATOM 1335 O O . PHE A 1 171 ? -10.455 -16.591 -0.965 1.00 97.38 171 PHE A O 1
ATOM 1342 N N . GLU A 1 172 ? -12.012 -15.872 -2.408 1.00 96.75 172 GLU A N 1
ATOM 1343 C CA . GLU A 1 172 ? -11.386 -16.519 -3.556 1.00 96.75 172 GLU A CA 1
ATOM 1344 C C . GLU A 1 172 ? -9.969 -15.978 -3.796 1.00 96.75 172 GLU A C 1
ATOM 1346 O O . GLU A 1 172 ? -9.592 -14.896 -3.342 1.00 96.75 172 GLU A O 1
ATOM 1351 N N . HIS A 1 173 ? -9.164 -16.764 -4.510 1.00 96.81 173 HIS A N 1
ATOM 1352 C CA . HIS A 1 173 ? -7.810 -16.380 -4.921 1.00 96.81 173 HIS A CA 1
ATOM 1353 C C . HIS A 1 173 ? -6.818 -16.119 -3.768 1.00 96.81 173 HIS A C 1
ATOM 1355 O O . HIS A 1 173 ? -5.733 -15.588 -3.993 1.00 96.81 173 HIS A O 1
ATOM 1361 N N . GLY A 1 174 ? -7.144 -16.586 -2.556 1.00 95.69 174 GLY A N 1
ATOM 1362 C CA . GLY A 1 174 ? -6.239 -16.622 -1.405 1.00 95.69 174 GLY A CA 1
ATOM 1363 C C . GLY A 1 174 ? -6.249 -15.360 -0.545 1.00 95.69 174 GLY A C 1
ATOM 1364 O O . GLY A 1 174 ? -5.456 -15.270 0.390 1.00 95.69 174 GLY A O 1
ATOM 1365 N N . HIS A 1 175 ? -7.110 -14.382 -0.841 1.00 97.88 175 HIS A N 1
ATOM 1366 C CA . HIS A 1 175 ? -7.236 -13.177 -0.023 1.00 97.88 175 HIS A CA 1
ATOM 1367 C C . HIS A 1 175 ? -7.935 -13.486 1.307 1.00 97.88 175 HIS A C 1
ATOM 1369 O O . HIS A 1 175 ? -8.855 -14.301 1.364 1.00 97.88 175 HIS A O 1
ATOM 1375 N N . LEU A 1 176 ? -7.523 -12.812 2.379 1.00 97.00 176 LEU A N 1
ATOM 1376 C CA . LEU A 1 176 ? -8.022 -13.054 3.736 1.00 97.00 176 LEU A CA 1
ATOM 1377 C C . LEU A 1 176 ? -8.385 -11.732 4.405 1.00 97.00 176 LEU A C 1
ATOM 1379 O O . LEU A 1 176 ? -7.719 -10.726 4.183 1.00 97.00 176 LEU A O 1
ATOM 1383 N N . LEU A 1 177 ? -9.398 -11.732 5.262 1.00 97.12 177 LEU A N 1
ATOM 1384 C CA . LEU A 1 177 ? -9.692 -10.612 6.152 1.00 97.12 177 LEU A CA 1
ATOM 1385 C C . LEU A 1 177 ? -9.767 -11.109 7.584 1.00 97.12 177 LEU A C 1
ATOM 1387 O O . LEU A 1 177 ? -10.640 -11.917 7.880 1.00 97.12 177 LEU A O 1
ATOM 1391 N N . LEU A 1 178 ? -8.947 -10.555 8.472 1.00 96.19 178 LEU A N 1
ATOM 1392 C CA . LEU A 1 178 ? -9.188 -10.595 9.914 1.00 96.19 178 LEU A CA 1
ATOM 1393 C C . LEU A 1 178 ? -9.923 -9.315 10.325 1.00 96.19 178 LEU A C 1
ATOM 1395 O O . LEU A 1 178 ? -9.552 -8.221 9.898 1.00 96.19 178 LEU A O 1
ATOM 1399 N N . TRP A 1 179 ? -10.967 -9.425 11.142 1.00 95.94 179 TRP A N 1
ATOM 1400 C CA . TRP A 1 179 ? -11.704 -8.259 11.629 1.00 95.94 179 TRP A CA 1
ATOM 1401 C C . TRP A 1 179 ? -12.159 -8.433 13.080 1.00 95.94 179 TRP A C 1
ATOM 1403 O O . TRP A 1 179 ? -12.489 -9.536 13.512 1.00 95.94 179 TRP A O 1
ATOM 1413 N N . THR A 1 180 ? -12.213 -7.337 13.836 1.00 95.38 180 THR A N 1
ATOM 1414 C CA . THR A 1 180 ? -12.836 -7.283 15.171 1.00 95.38 180 THR A CA 1
ATOM 1415 C C . THR A 1 180 ? -13.601 -5.981 15.340 1.00 95.38 180 THR A C 1
ATOM 1417 O O . THR A 1 180 ? -13.266 -4.968 14.729 1.00 95.38 180 THR A O 1
ATOM 1420 N N . THR A 1 181 ? -14.619 -5.981 16.189 1.00 95.44 181 THR A N 1
ATOM 1421 C CA . THR A 1 181 ? -15.229 -4.747 16.687 1.00 95.44 181 THR A CA 1
ATOM 1422 C C . THR A 1 181 ? -14.286 -4.102 17.701 1.00 95.44 181 THR A C 1
ATOM 1424 O O . THR A 1 181 ? -13.678 -4.796 18.521 1.00 95.44 181 THR A O 1
ATOM 1427 N N . TRP A 1 182 ? -14.138 -2.783 17.633 1.00 94.56 182 TRP A N 1
ATOM 1428 C CA . TRP A 1 182 ? -13.353 -2.018 18.596 1.00 94.56 182 TRP A CA 1
ATOM 1429 C C . TRP A 1 182 ? -14.081 -1.863 19.929 1.00 94.56 182 TRP A C 1
ATOM 1431 O O . TRP A 1 182 ? -15.292 -1.662 19.954 1.00 94.56 182 TRP A O 1
ATOM 1441 N N . ALA A 1 183 ? -13.326 -1.885 21.029 1.00 92.81 183 ALA A N 1
ATOM 1442 C CA . ALA A 1 183 ? -13.834 -1.489 22.343 1.00 92.81 183 ALA A CA 1
ATOM 1443 C C . ALA A 1 183 ? -13.883 0.040 22.519 1.00 92.81 183 ALA A C 1
ATOM 1445 O O . ALA A 1 183 ? -14.716 0.531 23.271 1.00 92.81 183 ALA A O 1
ATOM 1446 N N . ASN A 1 184 ? -13.021 0.771 21.801 1.00 93.62 184 ASN A N 1
ATOM 1447 C CA . ASN A 1 184 ? -12.902 2.231 21.827 1.00 93.62 184 ASN A CA 1
ATOM 1448 C C . ASN A 1 184 ? -12.908 2.848 20.408 1.00 93.62 184 ASN A C 1
ATOM 1450 O O . ASN A 1 184 ? -11.932 3.485 19.995 1.00 93.62 184 ASN A O 1
ATOM 1454 N N . PRO A 1 185 ? -13.960 2.633 19.591 1.00 94.31 185 PRO A N 1
ATOM 1455 C CA . PRO A 1 185 ? -14.005 3.158 18.225 1.00 94.31 185 PRO A CA 1
ATOM 1456 C C . PRO A 1 185 ? -13.902 4.693 18.155 1.00 94.31 185 PRO A C 1
ATOM 1458 O O . PRO A 1 185 ? -13.468 5.224 17.135 1.00 94.31 185 PRO A O 1
ATOM 1461 N N . GLU A 1 186 ? -14.231 5.405 19.234 1.00 94.25 186 GLU A N 1
ATOM 1462 C CA . GLU A 1 186 ? -14.107 6.856 19.361 1.00 94.25 186 GLU A CA 1
ATOM 1463 C C . GLU A 1 186 ? -12.676 7.381 19.244 1.00 94.25 186 GLU A C 1
ATOM 1465 O O . GLU A 1 186 ? -12.472 8.555 18.923 1.00 94.25 186 GLU A O 1
ATOM 1470 N N . ASP A 1 187 ? -11.678 6.528 19.480 1.00 93.38 187 ASP A N 1
ATOM 1471 C CA . ASP A 1 187 ? -10.262 6.872 19.352 1.00 93.38 187 ASP A CA 1
ATOM 1472 C C . ASP A 1 187 ? -9.768 6.845 17.897 1.00 93.38 187 ASP A C 1
ATOM 1474 O O . ASP A 1 187 ? -8.718 7.419 17.580 1.00 93.38 187 ASP A O 1
ATOM 1478 N N . ARG A 1 188 ? -10.558 6.283 16.971 1.00 93.69 188 ARG A N 1
ATOM 1479 C CA . ARG A 1 188 ? -10.252 6.286 15.534 1.00 93.69 188 ARG A CA 1
ATOM 1480 C C . ARG A 1 188 ? -10.125 7.727 15.015 1.00 93.69 188 ARG A C 1
ATOM 1482 O O . ARG A 1 188 ? -10.928 8.586 15.385 1.00 93.69 188 ARG A O 1
ATOM 1489 N N . PRO A 1 189 ? -9.177 8.013 14.103 1.00 93.38 189 PRO A N 1
ATOM 1490 C CA . PRO A 1 189 ? -8.992 9.353 13.543 1.00 93.38 189 PRO A CA 1
ATOM 1491 C C . PRO A 1 189 ? -10.266 9.987 12.969 1.00 93.38 189 PRO A C 1
ATOM 1493 O O . PRO A 1 189 ? -10.519 11.160 13.211 1.00 93.38 189 PRO A O 1
ATOM 1496 N N . ASN A 1 190 ? -11.092 9.206 12.266 1.00 91.69 190 ASN A N 1
ATOM 1497 C CA . ASN A 1 190 ? -12.303 9.690 11.593 1.00 91.69 190 ASN A CA 1
ATOM 1498 C C . ASN A 1 190 ? -13.602 9.363 12.340 1.00 91.69 190 ASN A C 1
ATOM 1500 O O . ASN A 1 190 ? -14.658 9.299 11.715 1.00 91.69 190 ASN A O 1
ATOM 1504 N N . TRP A 1 191 ? -13.546 9.157 13.659 1.00 94.19 191 TRP A N 1
ATOM 1505 C CA . TRP A 1 191 ? -14.746 8.908 14.461 1.00 94.19 191 TRP A CA 1
ATOM 1506 C C . TRP A 1 191 ? -15.830 9.976 14.253 1.00 94.19 191 TRP A C 1
ATOM 1508 O O . TRP A 1 191 ? -16.983 9.644 13.983 1.00 94.19 191 TRP A O 1
ATOM 1518 N N . ASP A 1 192 ? -15.443 11.252 14.274 1.00 93.31 192 ASP A N 1
ATOM 1519 C CA . ASP A 1 192 ? -16.377 12.381 14.168 1.00 93.31 192 ASP A CA 1
ATOM 1520 C C . ASP A 1 192 ? -17.088 12.446 12.802 1.00 93.31 192 ASP A C 1
ATOM 1522 O O . ASP A 1 192 ? -18.132 13.080 12.667 1.00 93.31 192 ASP A O 1
ATOM 1526 N N . ARG A 1 193 ? -16.569 11.737 11.790 1.00 93.56 193 ARG A N 1
ATOM 1527 C CA . ARG A 1 193 ? -17.163 11.636 10.447 1.00 93.56 193 ARG A CA 1
ATOM 1528 C C . ARG A 1 193 ? -18.119 10.457 10.294 1.00 93.56 193 ARG A C 1
ATOM 1530 O O . ARG A 1 193 ? -18.678 10.251 9.223 1.00 93.56 193 ARG A O 1
ATOM 1537 N N . ARG A 1 194 ? -18.347 9.668 11.347 1.00 94.94 194 ARG A N 1
ATOM 1538 C CA . ARG A 1 194 ? -19.228 8.494 11.277 1.00 94.94 194 ARG A CA 1
ATOM 1539 C C . ARG A 1 194 ? -20.657 8.855 10.858 1.00 94.94 194 ARG A C 1
ATOM 1541 O O . ARG A 1 194 ? -21.262 8.087 10.120 1.00 94.94 194 ARG A O 1
ATOM 1548 N N . GLY A 1 195 ? -21.186 9.994 11.318 1.00 96.44 195 GLY A N 1
ATOM 1549 C CA . GLY A 1 195 ? -22.518 10.473 10.924 1.00 96.44 195 GLY A CA 1
ATOM 1550 C C . GLY A 1 195 ? -22.605 10.749 9.422 1.00 96.44 195 GLY A C 1
ATOM 1551 O O . GLY A 1 195 ? -23.451 10.177 8.744 1.00 96.44 195 GLY A O 1
ATOM 1552 N N . GLU A 1 196 ? -21.648 11.517 8.898 1.00 96.00 196 GLU A N 1
ATOM 1553 C CA . GLU A 1 196 ? -21.502 11.803 7.463 1.00 96.00 196 GLU A CA 1
ATOM 1554 C C . GLU A 1 196 ? -21.405 10.507 6.634 1.00 96.00 196 GLU A C 1
ATOM 1556 O O . GLU A 1 196 ? -22.128 10.326 5.657 1.00 96.00 196 GLU A O 1
ATOM 1561 N N . LEU A 1 197 ? -20.560 9.558 7.054 1.00 96.19 197 LEU A N 1
ATOM 1562 C CA . LEU A 1 197 ? -20.402 8.274 6.364 1.00 96.19 197 LEU A CA 1
ATOM 1563 C C . LEU A 1 197 ? -21.679 7.422 6.408 1.00 96.19 197 LEU A C 1
ATOM 1565 O O . LEU A 1 197 ? -21.964 6.693 5.459 1.00 96.19 197 LEU A O 1
ATOM 1569 N N . ALA A 1 198 ? -22.455 7.500 7.493 1.00 97.50 198 ALA A N 1
ATOM 1570 C CA . ALA A 1 198 ? -23.724 6.786 7.615 1.00 97.50 198 ALA A CA 1
ATOM 1571 C C . ALA A 1 198 ? -24.801 7.377 6.697 1.00 97.50 198 ALA A C 1
ATOM 1573 O O . ALA A 1 198 ? -25.577 6.617 6.120 1.00 97.50 198 ALA A O 1
ATOM 1574 N N . GLU A 1 199 ? -24.824 8.699 6.517 1.00 97.50 199 GLU A N 1
ATOM 1575 C CA . GLU A 1 199 ? -25.700 9.364 5.546 1.00 97.50 199 GLU A CA 1
ATOM 1576 C C . GLU A 1 199 ? -25.327 8.998 4.102 1.00 97.50 199 GLU A C 1
ATOM 1578 O O . GLU A 1 199 ? -26.209 8.746 3.283 1.00 97.50 199 GLU A O 1
ATOM 1583 N N . GLN A 1 200 ? -24.029 8.912 3.794 1.00 95.94 200 GLN A N 1
ATOM 1584 C CA . GLN A 1 200 ? -23.534 8.634 2.440 1.00 95.94 200 GLN A CA 1
A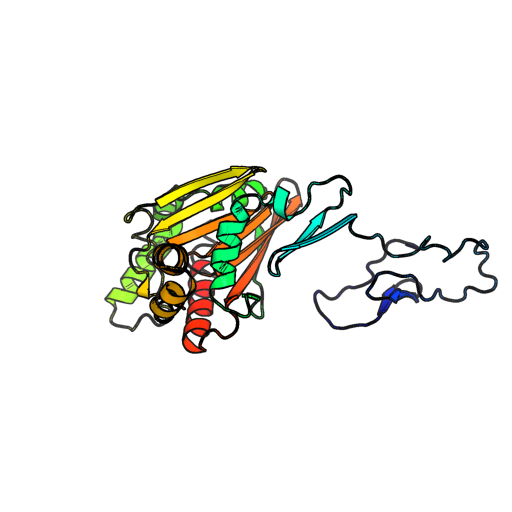TOM 1585 C C . GLN A 1 200 ? -23.637 7.155 2.039 1.00 95.94 200 GLN A C 1
ATOM 1587 O O . GLN A 1 200 ? -23.986 6.842 0.901 1.00 95.94 200 GLN A O 1
ATOM 1592 N N . HIS A 1 201 ? -23.325 6.236 2.956 1.00 96.38 201 HIS A N 1
ATOM 1593 C CA . HIS A 1 201 ? -23.156 4.810 2.644 1.00 96.38 201 HIS A CA 1
ATOM 1594 C C . HIS A 1 201 ? -24.099 3.883 3.419 1.00 96.38 201 HIS A C 1
ATOM 1596 O O . HIS A 1 201 ? -24.085 2.666 3.216 1.00 96.38 201 HIS A O 1
ATOM 1602 N N . GLY A 1 202 ? -24.921 4.438 4.308 1.00 97.50 202 GLY A N 1
ATOM 1603 C CA . GLY A 1 202 ? -25.781 3.685 5.208 1.00 97.50 202 GLY A CA 1
ATOM 1604 C C . GLY A 1 202 ? -25.077 3.250 6.496 1.00 97.50 202 GLY A C 1
ATOM 1605 O O . GLY A 1 202 ? -23.859 3.066 6.566 1.00 97.50 202 GLY A O 1
ATOM 1606 N N . GLN A 1 203 ? -25.887 3.029 7.532 1.00 97.06 203 GLN A N 1
ATOM 1607 C CA . GLN A 1 203 ? -25.428 2.746 8.894 1.00 97.06 203 GLN A CA 1
ATOM 1608 C C . GLN A 1 203 ? -24.489 1.531 8.976 1.00 97.06 203 GLN A C 1
ATOM 1610 O O . GLN A 1 203 ? -23.417 1.609 9.572 1.00 97.06 203 GLN A O 1
ATOM 1615 N N . ALA A 1 204 ? -24.849 0.426 8.318 1.00 96.00 204 ALA A N 1
ATOM 1616 C CA . ALA A 1 204 ? -24.049 -0.796 8.344 1.00 96.00 204 ALA A CA 1
ATOM 1617 C C . ALA A 1 204 ? -22.651 -0.602 7.731 1.00 96.00 204 ALA A C 1
ATOM 1619 O O . ALA A 1 204 ? -21.675 -1.161 8.233 1.00 96.00 204 ALA A O 1
ATOM 1620 N N . MET A 1 205 ? -22.540 0.200 6.666 1.00 95.94 205 MET A N 1
ATOM 1621 C CA . MET A 1 205 ? -21.258 0.474 6.022 1.00 95.94 205 MET A CA 1
ATOM 1622 C C . MET A 1 205 ? -20.389 1.380 6.895 1.00 95.94 205 MET A C 1
ATOM 1624 O O . MET A 1 205 ? -19.216 1.077 7.105 1.00 95.94 205 MET A O 1
ATOM 1628 N N . ALA A 1 206 ? -20.972 2.433 7.473 1.00 96.44 206 ALA A N 1
ATOM 1629 C CA . ALA A 1 206 ? -20.271 3.316 8.402 1.00 96.44 206 ALA A CA 1
ATOM 1630 C C . ALA A 1 206 ? -19.742 2.562 9.636 1.00 96.44 206 ALA A C 1
ATOM 1632 O O . ALA A 1 206 ? -18.618 2.804 10.078 1.00 96.44 206 ALA A O 1
ATOM 1633 N N . ASP A 1 207 ? -20.499 1.588 10.149 1.00 95.62 207 ASP A N 1
ATOM 1634 C CA . ASP A 1 207 ? -20.048 0.728 11.248 1.00 95.62 207 ASP A CA 1
ATOM 1635 C C . ASP A 1 207 ? -18.871 -0.161 10.845 1.00 95.62 207 ASP A C 1
ATOM 1637 O O . ASP A 1 207 ? -17.919 -0.310 11.610 1.00 95.62 207 ASP A O 1
ATOM 1641 N N . TRP A 1 208 ? -18.878 -0.714 9.631 1.00 96.12 208 TRP A N 1
ATOM 1642 C CA . TRP A 1 208 ? -17.705 -1.412 9.104 1.00 96.12 208 TRP A CA 1
ATOM 1643 C C . TRP A 1 208 ? -16.511 -0.474 8.919 1.00 96.12 208 TRP A C 1
ATOM 1645 O O . TRP A 1 208 ? -15.389 -0.876 9.214 1.00 96.12 208 TRP A O 1
ATOM 1655 N N . MET A 1 209 ? -16.741 0.758 8.457 1.00 95.81 209 MET A N 1
ATOM 1656 C CA . MET A 1 209 ? -15.712 1.775 8.221 1.00 95.81 209 MET A CA 1
ATOM 1657 C C . MET A 1 209 ? -15.011 2.244 9.494 1.00 95.81 209 MET A C 1
ATOM 1659 O O . MET A 1 209 ? -13.792 2.427 9.494 1.00 95.81 209 MET A O 1
ATOM 1663 N N . ILE A 1 210 ? -15.764 2.455 10.569 1.00 94.88 210 ILE A N 1
ATOM 1664 C CA . ILE A 1 210 ? -15.259 3.143 11.757 1.00 94.88 210 ILE A CA 1
ATOM 1665 C C . ILE A 1 210 ? -15.160 2.209 12.961 1.00 94.88 210 ILE A C 1
ATOM 1667 O O . ILE A 1 210 ? -14.134 2.220 13.642 1.00 94.88 210 ILE A O 1
ATOM 1671 N N . ASN A 1 211 ? -16.168 1.367 13.199 1.00 95.12 211 ASN A N 1
ATOM 1672 C CA . ASN A 1 211 ? -16.275 0.583 14.432 1.00 95.12 211 ASN A CA 1
ATOM 1673 C C . ASN A 1 211 ? -15.519 -0.747 14.377 1.00 95.12 211 ASN A C 1
ATOM 1675 O O . ASN A 1 211 ? -15.384 -1.410 15.406 1.00 95.12 211 ASN A O 1
ATOM 1679 N N . ARG A 1 212 ? -15.035 -1.157 13.200 1.00 95.06 212 ARG A N 1
ATOM 1680 C CA . ARG A 1 212 ? -14.335 -2.429 13.019 1.00 95.06 212 ARG A CA 1
ATOM 1681 C C . ARG A 1 212 ? -12.896 -2.215 12.593 1.00 95.06 212 ARG A C 1
ATOM 1683 O O . ARG A 1 212 ? -12.598 -1.395 11.725 1.00 95.06 212 ARG A O 1
ATOM 1690 N N . SER A 1 213 ? -12.008 -2.996 13.190 1.00 94.69 213 SER A N 1
ATOM 1691 C CA . SER A 1 213 ? -10.687 -3.226 12.639 1.00 94.69 213 SER A CA 1
ATOM 1692 C C . SER A 1 213 ? -10.809 -4.174 11.450 1.00 94.69 213 SER A C 1
ATOM 1694 O O . SER A 1 213 ? -11.659 -5.069 11.430 1.00 94.69 213 SER A O 1
ATOM 1696 N N . ARG A 1 214 ? -9.974 -3.963 10.438 1.00 95.50 214 ARG A N 1
ATOM 1697 C CA . ARG A 1 214 ? -9.939 -4.773 9.223 1.00 95.50 214 ARG A CA 1
ATOM 1698 C C . ARG A 1 214 ? -8.498 -4.949 8.806 1.00 95.50 214 ARG A C 1
ATOM 1700 O O . ARG A 1 214 ? -7.824 -3.972 8.503 1.00 95.50 214 ARG A O 1
ATOM 1707 N N . ASN A 1 215 ? -8.037 -6.182 8.772 1.00 95.75 215 ASN A N 1
ATOM 1708 C CA . ASN A 1 215 ? -6.700 -6.524 8.338 1.00 95.75 215 ASN A CA 1
ATOM 1709 C C . ASN A 1 215 ? -6.796 -7.387 7.080 1.00 95.75 215 ASN A C 1
ATOM 1711 O O . ASN A 1 215 ? -7.012 -8.597 7.163 1.00 95.75 215 ASN A O 1
ATOM 1715 N N . LEU A 1 216 ? -6.762 -6.739 5.912 1.00 97.81 216 LEU A N 1
ATOM 1716 C CA . LEU A 1 216 ? -6.989 -7.393 4.627 1.00 97.81 216 LEU A CA 1
ATOM 1717 C C . LEU A 1 216 ? -5.664 -7.846 4.017 1.00 97.81 216 LEU A C 1
ATOM 1719 O O . LEU A 1 216 ? -4.863 -7.018 3.583 1.00 97.81 216 LEU A O 1
ATOM 1723 N N . CYS A 1 217 ? -5.478 -9.155 3.905 1.00 97.88 217 CYS A N 1
ATOM 1724 C CA . CYS A 1 217 ? -4.440 -9.762 3.092 1.00 97.88 217 CYS A CA 1
ATOM 1725 C C . CYS A 1 217 ? -4.884 -9.820 1.629 1.00 97.88 217 CYS A C 1
ATOM 1727 O O . CYS A 1 217 ? -5.796 -10.568 1.268 1.00 97.88 217 CYS A O 1
ATOM 1729 N N . LEU A 1 218 ? -4.190 -9.084 0.772 1.00 98.00 218 LEU A N 1
ATOM 1730 C CA . LEU A 1 218 ? -4.221 -9.272 -0.668 1.00 98.00 218 LEU A CA 1
ATOM 1731 C C . LEU A 1 218 ? -3.065 -10.194 -1.055 1.00 98.00 218 LEU A C 1
ATOM 1733 O O . LEU A 1 218 ? -1.921 -9.765 -1.233 1.00 98.00 218 LEU A O 1
ATOM 1737 N N . TYR A 1 219 ? -3.384 -11.487 -1.138 1.00 96.12 219 TYR A N 1
ATOM 1738 C CA . TYR A 1 219 ? -2.464 -12.520 -1.603 1.00 96.12 219 TYR A CA 1
ATOM 1739 C C . TYR A 1 219 ? -1.720 -12.102 -2.891 1.00 96.12 219 TYR A C 1
ATOM 1741 O O . TYR A 1 219 ? -2.352 -11.595 -3.820 1.00 96.12 219 TYR A O 1
ATOM 1749 N N . PRO A 1 220 ? -0.399 -12.344 -2.983 1.00 95.50 220 PRO A N 1
ATOM 1750 C CA . PRO A 1 220 ? 0.399 -13.072 -1.998 1.00 95.50 220 PRO A CA 1
ATOM 1751 C C . PRO A 1 220 ? 0.874 -12.229 -0.815 1.00 95.50 220 PRO A C 1
ATOM 1753 O O . PRO A 1 220 ? 0.905 -12.733 0.297 1.00 95.50 220 PRO A O 1
ATOM 1756 N N . ASN A 1 221 ? 1.271 -10.979 -1.022 1.00 96.19 221 ASN A N 1
ATOM 1757 C CA . ASN A 1 221 ? 2.253 -10.341 -0.143 1.00 96.19 221 ASN A CA 1
ATOM 1758 C C . ASN A 1 221 ? 1.961 -8.868 0.178 1.00 96.19 221 ASN A C 1
ATOM 1760 O O . ASN A 1 221 ? 2.893 -8.104 0.458 1.00 96.19 221 ASN A O 1
ATOM 1764 N N . VAL A 1 222 ? 0.693 -8.457 0.116 1.00 97.44 222 VAL A N 1
ATOM 1765 C CA . VAL A 1 222 ? 0.264 -7.102 0.471 1.00 97.44 222 VAL A CA 1
ATOM 1766 C C . VAL A 1 222 ? -0.809 -7.166 1.544 1.00 97.44 222 VAL A C 1
ATOM 1768 O O . VAL A 1 222 ? -1.768 -7.921 1.437 1.00 97.44 222 VAL A O 1
ATOM 1771 N N . TYR A 1 223 ? -0.669 -6.324 2.556 1.00 97.19 223 TYR A N 1
ATOM 1772 C CA . TYR A 1 223 ? -1.692 -6.074 3.553 1.00 97.19 223 TYR A CA 1
ATOM 1773 C C . TYR A 1 223 ? -2.209 -4.648 3.434 1.00 97.19 223 TYR A C 1
ATOM 1775 O O . TYR A 1 223 ? -1.429 -3.693 3.440 1.00 97.19 223 TYR A O 1
ATOM 1783 N N . LEU A 1 224 ? -3.530 -4.516 3.350 1.00 97.31 224 LEU A N 1
ATOM 1784 C CA . LEU A 1 224 ? -4.249 -3.268 3.560 1.00 97.31 224 LEU A CA 1
ATOM 1785 C C . LEU A 1 224 ? -4.847 -3.329 4.960 1.00 97.31 224 LEU A C 1
ATOM 1787 O O . LEU A 1 224 ? -5.879 -3.959 5.193 1.00 97.31 224 LEU A O 1
ATOM 1791 N N . MET A 1 225 ? -4.140 -2.726 5.905 1.00 95.12 225 MET A N 1
ATOM 1792 C CA . MET A 1 225 ? -4.507 -2.778 7.312 1.00 95.12 225 MET A CA 1
ATOM 1793 C C . MET A 1 225 ? -5.240 -1.494 7.657 1.00 95.12 225 MET A C 1
ATOM 1795 O O . MET A 1 225 ? -4.741 -0.405 7.395 1.00 95.12 225 MET A O 1
ATOM 1799 N N . ASP A 1 226 ? -6.411 -1.627 8.255 1.00 94.44 226 ASP A N 1
ATOM 1800 C CA . ASP A 1 226 ? -7.161 -0.559 8.889 1.00 94.44 226 ASP A CA 1
ATOM 1801 C C . ASP A 1 226 ? -7.546 -1.005 10.305 1.00 94.44 226 ASP A C 1
ATOM 1803 O O . ASP A 1 226 ? -8.670 -1.423 10.587 1.00 94.44 226 ASP A O 1
ATOM 1807 N N . GLN A 1 227 ? -6.538 -1.002 11.174 1.00 90.56 227 GLN A N 1
ATOM 1808 C CA . GLN A 1 227 ? -6.533 -1.578 12.520 1.00 90.56 227 GLN A CA 1
ATOM 1809 C C . GLN A 1 227 ? -6.046 -0.486 13.507 1.00 90.56 227 GLN A C 1
ATOM 1811 O O . GLN A 1 227 ? -6.601 0.613 13.500 1.00 90.56 227 GLN A O 1
ATOM 1816 N N . PHE A 1 228 ? -5.047 -0.748 14.355 1.00 90.38 228 PHE A N 1
ATOM 1817 C CA . PHE A 1 228 ? -4.358 0.181 15.245 1.00 90.38 228 PHE A CA 1
ATOM 1818 C C . PHE A 1 228 ? -3.866 1.426 14.500 1.00 90.38 228 PHE A C 1
ATOM 1820 O O . PHE A 1 228 ? -3.820 2.501 15.078 1.00 90.38 228 PHE A O 1
ATOM 1827 N N . SER A 1 229 ? -3.571 1.302 13.205 1.00 90.31 229 SER A N 1
ATOM 1828 C CA . SER A 1 229 ? -3.464 2.412 12.260 1.00 90.31 229 SER A CA 1
ATOM 1829 C C . SER A 1 229 ? -3.916 1.955 10.865 1.00 90.31 229 SER A C 1
ATOM 1831 O O . SER A 1 229 ? -4.164 0.760 10.655 1.00 90.31 229 SER A O 1
ATOM 1833 N N . SER A 1 230 ? -4.029 2.892 9.915 1.00 93.62 230 SER A N 1
ATOM 1834 C CA . SER A 1 230 ? -4.265 2.548 8.506 1.00 93.62 230 SER A CA 1
ATOM 1835 C C . SER A 1 230 ? -2.963 2.569 7.713 1.00 93.62 230 SER A C 1
ATOM 1837 O O . SER A 1 230 ? -2.273 3.592 7.662 1.00 93.62 230 SER A O 1
ATOM 1839 N N . GLN A 1 231 ? -2.636 1.455 7.065 1.00 95.75 231 GLN A N 1
ATOM 1840 C CA . GLN A 1 231 ? -1.372 1.285 6.361 1.00 95.75 231 GLN A CA 1
ATOM 1841 C C . GLN A 1 231 ? -1.440 0.273 5.217 1.00 95.75 231 GLN A C 1
ATOM 1843 O O . GLN A 1 231 ? -2.265 -0.638 5.200 1.00 95.75 231 GLN A O 1
ATOM 1848 N N . ILE A 1 232 ? -0.500 0.420 4.288 1.00 97.19 232 ILE A N 1
ATOM 1849 C CA . ILE A 1 232 ? -0.119 -0.615 3.330 1.00 97.19 232 ILE A CA 1
ATOM 1850 C C . ILE A 1 232 ? 1.162 -1.250 3.852 1.00 97.19 232 ILE A C 1
ATOM 1852 O O . ILE A 1 232 ? 2.143 -0.544 4.088 1.00 97.19 232 ILE A O 1
ATOM 1856 N N . ARG A 1 233 ? 1.177 -2.569 3.990 1.00 96.38 233 ARG A N 1
ATOM 1857 C CA . ARG A 1 233 ? 2.371 -3.340 4.337 1.00 96.38 233 ARG A CA 1
ATOM 1858 C C . ARG A 1 233 ? 2.682 -4.300 3.195 1.00 96.38 233 ARG A C 1
ATOM 1860 O O . ARG A 1 233 ? 1.798 -5.021 2.744 1.00 96.38 233 ARG A O 1
ATOM 1867 N N . THR A 1 234 ? 3.913 -4.290 2.696 1.00 96.31 234 THR A N 1
ATOM 1868 C CA . THR A 1 234 ? 4.349 -5.160 1.597 1.00 96.31 234 THR A CA 1
ATOM 1869 C C . THR A 1 234 ? 5.513 -6.037 2.026 1.00 96.31 234 THR A C 1
ATOM 1871 O O . THR A 1 234 ? 6.418 -5.582 2.730 1.00 96.31 234 THR A O 1
ATOM 1874 N N . TYR A 1 235 ? 5.499 -7.292 1.577 1.00 96.69 235 TYR A N 1
ATOM 1875 C CA . TYR A 1 235 ? 6.555 -8.261 1.860 1.00 96.69 235 TYR A CA 1
ATOM 1876 C C . TYR A 1 235 ? 7.323 -8.594 0.592 1.00 96.69 235 TYR A C 1
ATOM 1878 O O . TYR A 1 235 ? 6.808 -9.239 -0.324 1.00 96.69 235 TYR A O 1
ATOM 1886 N N . ARG A 1 236 ? 8.580 -8.168 0.523 1.00 97.56 236 ARG A N 1
ATOM 1887 C CA . ARG A 1 236 ? 9.458 -8.491 -0.592 1.00 97.56 236 ARG A CA 1
ATOM 1888 C C . ARG A 1 236 ? 10.360 -9.666 -0.208 1.00 97.56 236 ARG A C 1
ATOM 1890 O O . ARG A 1 236 ? 11.277 -9.477 0.595 1.00 97.56 236 ARG A O 1
ATOM 1897 N N . PRO A 1 237 ? 10.155 -10.862 -0.787 1.00 97.88 237 PRO A N 1
ATOM 1898 C CA . PRO A 1 237 ? 11.075 -11.971 -0.574 1.00 97.88 237 PRO A CA 1
ATOM 1899 C C . PRO A 1 237 ? 12.443 -11.640 -1.183 1.00 97.88 237 PRO A C 1
ATOM 1901 O O . PRO A 1 237 ? 12.538 -11.333 -2.373 1.00 97.88 237 PRO A O 1
ATOM 1904 N N . ILE A 1 238 ? 13.496 -11.694 -0.365 1.00 98.25 238 ILE A N 1
ATOM 1905 C CA . ILE A 1 238 ? 14.895 -11.572 -0.806 1.00 98.25 238 ILE A CA 1
ATOM 1906 C C . ILE A 1 238 ? 15.503 -12.969 -0.956 1.00 98.25 238 ILE A C 1
ATOM 1908 O O . ILE A 1 238 ? 16.160 -13.252 -1.955 1.00 98.25 238 ILE A O 1
ATOM 1912 N N . ALA A 1 239 ? 15.258 -13.835 0.028 1.00 98.19 239 ALA A N 1
ATOM 1913 C CA . ALA A 1 239 ? 15.652 -15.239 0.049 1.00 98.19 239 ALA A CA 1
ATOM 1914 C C . ALA A 1 239 ? 14.581 -16.071 0.778 1.00 98.19 239 ALA A C 1
ATOM 1916 O O . ALA A 1 239 ? 13.564 -15.540 1.229 1.00 98.19 239 ALA A O 1
ATOM 1917 N N . VAL A 1 240 ? 14.788 -17.386 0.887 1.00 97.62 240 VAL A N 1
ATOM 1918 C CA . VAL A 1 240 ? 13.845 -18.285 1.579 1.00 97.62 240 VAL A CA 1
ATOM 1919 C C . VAL A 1 240 ? 13.681 -17.938 3.065 1.00 97.62 240 VAL A C 1
ATOM 1921 O O . VAL A 1 240 ? 12.610 -18.142 3.628 1.00 97.62 240 VAL A O 1
ATOM 1924 N N . ASP A 1 241 ? 14.711 -17.362 3.667 1.00 98.00 241 ASP A N 1
ATOM 1925 C CA . ASP A 1 241 ? 14.866 -17.012 5.077 1.00 98.00 241 ASP A CA 1
ATOM 1926 C C . ASP A 1 241 ? 15.075 -15.501 5.276 1.00 98.00 241 ASP A C 1
ATOM 1928 O O . ASP A 1 241 ? 15.539 -15.075 6.326 1.00 98.00 241 ASP A O 1
ATOM 1932 N N . LYS A 1 242 ? 14.768 -14.676 4.264 1.00 98.44 242 LYS A N 1
ATOM 1933 C CA . LYS A 1 242 ? 14.992 -13.228 4.325 1.00 98.44 242 LYS A CA 1
ATOM 1934 C C . LYS A 1 242 ? 13.933 -12.440 3.577 1.00 98.44 242 LYS A C 1
ATOM 1936 O O . LYS A 1 242 ? 13.745 -12.621 2.369 1.00 98.44 242 LYS A O 1
ATOM 1941 N N . THR A 1 243 ? 13.309 -11.498 4.274 1.00 98.19 243 THR A N 1
ATOM 1942 C CA . THR A 1 243 ? 12.218 -10.672 3.747 1.00 98.19 243 THR A CA 1
ATOM 1943 C C . THR A 1 243 ? 12.457 -9.199 4.062 1.00 98.19 243 THR A C 1
ATOM 1945 O O . THR A 1 243 ? 12.723 -8.842 5.204 1.00 98.19 243 THR A O 1
ATOM 1948 N N . GLU A 1 244 ? 12.338 -8.328 3.059 1.00 97.69 244 GLU A N 1
ATOM 1949 C CA . GLU A 1 244 ? 12.242 -6.877 3.262 1.00 97.69 244 GLU A CA 1
ATOM 1950 C C . GLU A 1 244 ? 10.767 -6.510 3.438 1.00 97.69 244 GLU A C 1
ATOM 1952 O O . GLU A 1 244 ? 9.947 -6.764 2.553 1.00 97.69 244 GLU A O 1
ATOM 1957 N N . VAL A 1 245 ? 10.429 -5.917 4.578 1.00 96.56 245 VAL A N 1
ATOM 1958 C CA . VAL A 1 245 ? 9.084 -5.420 4.869 1.00 96.56 245 VAL A CA 1
ATOM 1959 C C . VAL A 1 245 ? 9.087 -3.916 4.677 1.00 96.56 245 VAL A C 1
ATOM 1961 O O . VAL A 1 245 ? 9.967 -3.224 5.189 1.00 96.56 245 VAL A O 1
ATOM 1964 N N . THR A 1 246 ? 8.116 -3.393 3.931 1.00 96.25 246 THR A N 1
ATOM 1965 C CA . THR A 1 246 ? 7.908 -1.946 3.829 1.00 96.25 246 THR A CA 1
ATOM 1966 C C . THR A 1 246 ? 6.492 -1.576 4.222 1.00 96.25 246 THR A C 1
ATOM 1968 O O . THR A 1 246 ? 5.529 -2.189 3.769 1.00 96.25 246 THR A O 1
ATOM 1971 N N . ILE A 1 247 ? 6.379 -0.547 5.055 1.00 95.62 247 ILE A N 1
ATOM 1972 C CA . ILE A 1 247 ? 5.120 -0.059 5.595 1.00 95.62 247 ILE A CA 1
ATOM 1973 C C . ILE A 1 247 ? 4.926 1.401 5.185 1.00 95.62 247 ILE A C 1
ATOM 1975 O O . ILE A 1 247 ? 5.835 2.229 5.307 1.00 95.62 247 ILE A O 1
ATOM 1979 N N . TYR A 1 248 ? 3.728 1.708 4.702 1.00 95.69 248 TYR A N 1
ATOM 1980 C CA . TYR A 1 248 ? 3.288 3.034 4.299 1.00 95.69 248 TYR A CA 1
ATOM 1981 C C . TYR A 1 248 ? 2.027 3.403 5.069 1.00 95.69 248 TYR A C 1
ATOM 1983 O O . TYR A 1 248 ? 1.017 2.716 4.949 1.00 95.69 248 TYR A O 1
ATOM 1991 N N . CYS A 1 249 ? 2.050 4.507 5.813 1.00 96.19 249 CYS A N 1
ATOM 1992 C CA . CYS A 1 249 ? 0.837 5.041 6.423 1.00 96.19 249 CYS A CA 1
ATOM 1993 C C . CYS A 1 249 ? -0.064 5.654 5.336 1.00 96.19 249 CYS A C 1
ATOM 1995 O O . CYS A 1 249 ? 0.421 6.377 4.459 1.00 96.19 249 CYS A O 1
ATOM 1997 N N . ILE A 1 250 ? -1.363 5.361 5.381 1.00 96.38 250 ILE A N 1
ATOM 1998 C CA . ILE A 1 250 ? -2.358 5.880 4.433 1.00 96.38 250 ILE A CA 1
ATOM 1999 C C . ILE A 1 250 ? -3.445 6.645 5.171 1.00 96.38 250 ILE A C 1
ATOM 2001 O O . ILE A 1 250 ? -3.820 6.282 6.284 1.00 96.38 250 ILE A O 1
ATOM 2005 N N . ALA A 1 251 ? -3.970 7.686 4.538 1.00 96.50 251 ALA A N 1
ATOM 2006 C CA . ALA A 1 251 ? -5.055 8.491 5.080 1.00 96.50 251 ALA A CA 1
ATOM 2007 C C . ALA A 1 251 ? -6.100 8.786 3.999 1.00 96.50 251 ALA A C 1
ATOM 2009 O O . ALA A 1 251 ? -5.738 8.921 2.826 1.00 96.50 251 ALA A O 1
ATOM 2010 N N . PRO A 1 252 ? -7.375 8.960 4.372 1.00 96.06 252 PRO A N 1
ATOM 2011 C CA . PRO A 1 252 ? -8.345 9.604 3.501 1.00 96.06 252 PRO A CA 1
ATOM 2012 C C . PRO A 1 252 ? -7.873 11.014 3.134 1.00 96.06 252 PRO A C 1
ATOM 2014 O O . PRO A 1 252 ? -7.362 11.765 3.976 1.00 96.06 252 PRO A O 1
ATOM 2017 N N . LYS A 1 253 ? -8.012 11.378 1.859 1.00 96.44 253 LYS A N 1
ATOM 2018 C CA . LYS A 1 253 ? -7.714 12.737 1.403 1.00 96.44 253 LYS A CA 1
ATOM 2019 C C . LYS A 1 253 ? -8.696 13.719 2.030 1.00 96.44 253 LYS A C 1
ATOM 2021 O O . LYS A 1 253 ? -9.865 13.394 2.219 1.00 96.44 253 LYS A O 1
ATOM 2026 N N . GLY A 1 254 ? -8.208 14.907 2.373 1.00 93.88 254 GLY A N 1
ATOM 2027 C CA . GLY A 1 254 ? -9.012 15.914 3.071 1.00 93.88 254 GLY A CA 1
ATOM 2028 C C . GLY A 1 254 ? -9.276 15.605 4.551 1.00 93.88 254 GLY A C 1
ATOM 2029 O O . GLY A 1 254 ? -10.035 16.329 5.185 1.00 93.88 254 GLY A O 1
ATOM 2030 N N . GLU A 1 255 ? -8.655 14.564 5.122 1.00 94.44 255 GLU A N 1
ATOM 2031 C CA . GLU A 1 255 ? -8.732 14.288 6.561 1.00 94.44 255 GLU A CA 1
ATOM 2032 C C . GLU A 1 255 ? -8.277 15.503 7.388 1.00 94.44 255 GLU A C 1
ATOM 2034 O O . GLU A 1 255 ? -7.244 16.115 7.095 1.00 94.44 255 GLU A O 1
ATOM 2039 N N . ALA A 1 256 ? -9.050 15.834 8.429 1.00 94.25 256 ALA A N 1
ATOM 2040 C CA . ALA A 1 256 ? -8.790 16.983 9.287 1.00 94.25 256 ALA A CA 1
ATOM 2041 C C . ALA A 1 256 ? -7.371 16.922 9.896 1.00 94.25 256 ALA A C 1
ATOM 2043 O O . ALA A 1 256 ? -6.914 15.832 10.256 1.00 94.25 256 ALA A O 1
ATOM 2044 N N . PRO A 1 257 ? -6.673 18.063 10.072 1.00 94.19 257 PRO A N 1
ATOM 2045 C CA . PRO A 1 257 ? -5.289 18.076 10.551 1.00 94.19 257 PRO A CA 1
ATOM 2046 C C . PRO A 1 257 ? -5.057 17.297 11.853 1.00 94.19 257 PRO A C 1
ATOM 2048 O O . PRO A 1 257 ? -4.093 16.536 11.941 1.00 94.19 257 PRO A O 1
ATOM 2051 N N . ASP A 1 258 ? -5.960 17.415 12.829 1.00 92.75 258 ASP A N 1
ATOM 2052 C CA . ASP A 1 258 ? -5.840 16.721 14.118 1.00 92.75 258 ASP A CA 1
ATOM 2053 C C . ASP A 1 258 ? -6.076 15.209 13.998 1.00 92.75 258 ASP A C 1
ATOM 2055 O O . ASP A 1 258 ? -5.362 14.415 14.616 1.00 92.75 258 ASP A O 1
ATOM 2059 N N . ALA A 1 259 ? -7.033 14.793 13.161 1.00 93.31 259 ALA A N 1
ATOM 2060 C CA . ALA A 1 259 ? -7.266 13.384 12.843 1.00 93.31 259 ALA A CA 1
ATOM 2061 C C . ALA A 1 259 ? -6.034 12.776 12.156 1.00 93.31 259 ALA A C 1
ATOM 2063 O O . ALA A 1 259 ? -5.541 11.721 12.559 1.00 93.31 259 ALA A O 1
ATOM 2064 N N . ARG A 1 260 ? -5.463 13.494 11.186 1.00 94.56 260 ARG A N 1
ATOM 2065 C CA . ARG A 1 260 ? -4.244 13.091 10.481 1.00 94.56 260 ARG A CA 1
ATOM 2066 C C . ARG A 1 260 ? -3.037 12.995 11.404 1.00 94.56 260 ARG A C 1
ATOM 2068 O O . ARG A 1 260 ? -2.278 12.030 11.324 1.00 94.56 260 ARG A O 1
ATOM 2075 N N . ALA A 1 261 ? -2.860 13.964 12.299 1.00 93.19 261 ALA A N 1
ATOM 2076 C CA . ALA A 1 261 ? -1.801 13.921 13.298 1.00 93.19 261 ALA A CA 1
ATOM 2077 C C . ALA A 1 261 ? -1.958 12.693 14.209 1.00 93.19 261 ALA A C 1
ATOM 2079 O O . ALA A 1 261 ? -0.995 11.952 14.401 1.00 93.19 261 ALA A O 1
ATOM 2080 N N . ARG A 1 262 ? -3.175 12.424 14.700 1.00 92.62 262 ARG A N 1
ATOM 2081 C CA . ARG A 1 262 ? -3.481 11.243 15.524 1.00 92.62 262 ARG A CA 1
ATOM 2082 C C . ARG A 1 262 ? -3.179 9.939 14.794 1.00 92.62 262 ARG A C 1
ATOM 2084 O O . ARG A 1 262 ? -2.507 9.080 15.350 1.00 92.62 262 ARG A O 1
ATOM 2091 N N . ARG A 1 263 ? -3.598 9.818 13.534 1.00 94.31 263 ARG A N 1
ATOM 2092 C CA . ARG A 1 263 ? -3.315 8.661 12.676 1.00 94.31 263 ARG A CA 1
ATOM 2093 C C . ARG A 1 263 ? -1.819 8.372 12.567 1.00 94.31 263 ARG A C 1
ATOM 2095 O O . ARG A 1 263 ? -1.406 7.222 12.688 1.00 94.31 263 ARG A O 1
ATOM 2102 N N . ILE A 1 264 ? -1.009 9.411 12.353 1.00 94.00 264 ILE A N 1
ATOM 2103 C CA . ILE A 1 264 ? 0.452 9.283 12.296 1.00 94.00 264 ILE A CA 1
ATOM 2104 C C . ILE A 1 264 ? 0.998 8.827 13.653 1.00 94.00 264 ILE A C 1
ATOM 2106 O O . ILE A 1 264 ? 1.815 7.914 13.686 1.00 94.00 264 ILE A O 1
ATOM 2110 N N . ARG A 1 265 ? 0.516 9.389 14.771 1.00 93.12 265 ARG A N 1
ATOM 2111 C CA . ARG A 1 265 ? 0.950 8.970 16.115 1.00 93.12 265 ARG A CA 1
ATOM 2112 C C . ARG A 1 265 ? 0.574 7.527 16.435 1.00 93.12 265 ARG A C 1
ATOM 2114 O O . ARG A 1 265 ? 1.416 6.796 16.934 1.00 93.12 265 ARG A O 1
ATOM 2121 N N . GLN A 1 266 ? -0.637 7.096 16.098 1.00 93.75 266 GLN A N 1
ATOM 2122 C CA . GLN A 1 266 ? -1.065 5.703 16.253 1.00 93.75 266 GLN A CA 1
ATOM 2123 C C . GLN A 1 266 ? -0.214 4.749 15.395 1.00 93.75 266 GLN A C 1
ATOM 2125 O O . GLN A 1 266 ? 0.187 3.681 15.853 1.00 93.75 266 GLN A O 1
ATOM 2130 N N . TYR A 1 267 ? 0.122 5.153 14.164 1.00 93.88 267 TYR A N 1
ATOM 2131 C CA . TYR A 1 267 ? 1.050 4.418 13.302 1.00 93.88 267 TYR A CA 1
ATOM 2132 C C . TYR A 1 267 ? 2.455 4.303 13.916 1.00 93.88 267 TYR A C 1
ATOM 2134 O O . TYR A 1 267 ? 3.029 3.215 13.922 1.00 93.88 267 TYR A O 1
ATOM 2142 N N . GLU A 1 268 ? 2.996 5.402 14.443 1.00 92.62 268 GLU A N 1
ATOM 2143 C CA . GLU A 1 268 ? 4.310 5.443 15.096 1.00 92.62 268 GLU A CA 1
ATOM 2144 C C . GLU A 1 268 ? 4.366 4.595 16.370 1.00 92.62 268 GLU A C 1
ATOM 2146 O O . GLU A 1 268 ? 5.372 3.930 16.604 1.00 92.62 268 GLU A O 1
ATOM 2151 N N . ASP A 1 269 ? 3.295 4.607 17.165 1.00 91.94 269 ASP A N 1
ATOM 2152 C CA . ASP A 1 269 ? 3.211 3.936 18.465 1.00 91.94 269 ASP A CA 1
ATOM 2153 C C . ASP A 1 269 ? 3.102 2.408 18.327 1.00 91.94 269 ASP A C 1
ATOM 2155 O O . ASP A 1 269 ? 3.711 1.680 19.109 1.00 91.94 269 ASP A O 1
ATOM 2159 N N . PHE A 1 270 ? 2.380 1.910 17.314 1.00 92.00 270 PHE A N 1
ATOM 2160 C CA . PHE A 1 270 ? 2.152 0.470 17.131 1.00 92.00 270 PHE A CA 1
ATOM 2161 C C . PHE A 1 270 ? 3.023 -0.152 16.026 1.00 92.00 270 PHE A C 1
ATOM 2163 O O . PHE A 1 270 ? 3.819 -1.046 16.303 1.00 92.00 270 PHE A O 1
ATOM 2170 N N . PHE A 1 271 ? 2.904 0.319 14.777 1.00 91.00 271 PHE A N 1
ATOM 2171 C CA . PHE A 1 271 ? 3.364 -0.420 13.587 1.00 91.00 271 PHE A CA 1
ATOM 2172 C C . PHE A 1 271 ? 4.654 0.073 12.934 1.00 91.00 271 PHE A C 1
ATOM 2174 O O . PHE A 1 271 ? 5.196 -0.607 12.058 1.00 91.00 271 PHE A O 1
ATOM 2181 N N . ASN A 1 272 ? 5.162 1.245 13.298 1.00 87.12 272 ASN A N 1
ATOM 2182 C CA . ASN A 1 272 ? 6.464 1.669 12.796 1.00 87.12 272 ASN A CA 1
ATOM 2183 C C . ASN A 1 272 ? 7.553 0.643 13.184 1.00 87.12 272 ASN A C 1
ATOM 2185 O O . ASN A 1 272 ? 7.381 -0.110 14.135 1.00 87.12 272 ASN A O 1
ATOM 2189 N N . ALA A 1 273 ? 8.694 0.612 12.489 1.00 87.19 273 ALA A N 1
ATOM 2190 C CA . ALA A 1 273 ? 9.800 -0.293 12.834 1.00 87.19 273 ALA A CA 1
ATOM 2191 C C . ALA A 1 273 ? 10.317 -0.098 14.273 1.00 87.19 273 ALA A C 1
ATOM 2193 O O . ALA A 1 273 ? 10.878 -1.017 14.853 1.00 87.19 273 ALA A O 1
ATOM 2194 N N . SER A 1 274 ? 10.122 1.094 14.844 1.00 88.75 274 SER A N 1
ATOM 2195 C CA . SER A 1 274 ? 10.393 1.410 16.252 1.00 88.75 274 SER A CA 1
ATOM 2196 C C . SER A 1 274 ? 9.125 1.502 17.113 1.00 88.75 274 SER A C 1
ATOM 2198 O O . SER A 1 274 ? 9.183 2.046 18.213 1.00 88.75 274 SER A O 1
ATOM 2200 N N . GLY A 1 275 ? 7.972 1.100 16.573 1.00 89.38 275 GLY A N 1
ATOM 2201 C CA . GLY A 1 275 ? 6.726 0.979 17.322 1.00 89.38 275 GLY A CA 1
ATOM 2202 C C . GLY A 1 275 ? 6.799 -0.199 18.285 1.00 89.38 275 GLY A C 1
ATOM 2203 O O . GLY A 1 275 ? 7.788 -0.926 18.312 1.00 89.38 275 GLY A O 1
ATOM 2204 N N . MET A 1 276 ? 5.765 -0.384 19.097 1.00 91.00 276 MET A N 1
ATOM 2205 C CA . MET A 1 276 ? 5.787 -1.421 20.127 1.00 91.00 276 MET A CA 1
ATOM 2206 C C . MET A 1 276 ? 5.396 -2.810 19.619 1.00 91.00 276 MET A C 1
ATOM 2208 O O . MET A 1 276 ? 5.823 -3.773 20.227 1.00 91.00 276 MET A O 1
ATOM 2212 N N . ALA A 1 277 ? 4.625 -2.927 18.534 1.00 91.06 277 ALA A N 1
ATOM 2213 C CA . ALA A 1 277 ? 4.148 -4.229 18.058 1.00 91.06 277 ALA A CA 1
ATOM 2214 C C . ALA A 1 277 ? 5.078 -4.867 17.024 1.00 91.06 277 ALA A C 1
ATOM 2216 O O . ALA A 1 277 ? 5.353 -6.055 17.082 1.00 91.06 277 ALA A O 1
ATOM 2217 N N . THR A 1 278 ? 5.606 -4.073 16.089 1.00 90.88 278 THR A N 1
ATOM 2218 C CA . THR A 1 278 ? 6.466 -4.589 15.010 1.00 90.88 278 THR A CA 1
ATOM 2219 C C . THR A 1 278 ? 7.731 -5.318 15.494 1.00 90.88 278 THR A C 1
ATOM 2221 O O . THR A 1 278 ? 8.146 -6.237 14.800 1.00 90.88 278 THR A O 1
ATOM 2224 N N . PRO A 1 279 ? 8.385 -4.933 16.609 1.00 90.31 279 PRO A N 1
ATOM 2225 C CA . PRO A 1 279 ? 9.491 -5.707 17.180 1.00 90.31 279 PRO A CA 1
ATOM 2226 C C . PRO A 1 279 ? 9.056 -6.923 18.009 1.00 90.31 279 PRO A C 1
ATOM 2228 O O . PRO A 1 279 ? 9.891 -7.794 18.248 1.00 90.31 279 PRO A O 1
ATOM 2231 N N . ASP A 1 280 ? 7.808 -6.939 18.492 1.00 91.25 280 ASP A N 1
ATOM 2232 C CA . ASP A 1 280 ? 7.233 -8.075 19.221 1.00 91.25 280 ASP A CA 1
ATOM 2233 C C . ASP A 1 280 ? 6.808 -9.194 18.233 1.00 91.25 280 ASP A C 1
ATOM 2235 O O . ASP A 1 280 ? 6.914 -10.374 18.576 1.00 91.25 280 ASP A O 1
ATOM 2239 N N . ASP A 1 281 ? 6.362 -8.820 17.020 1.00 90.12 281 ASP A N 1
ATOM 2240 C CA . ASP A 1 281 ? 6.054 -9.702 15.869 1.00 90.12 281 ASP A CA 1
ATOM 2241 C C . ASP A 1 281 ? 7.309 -10.271 15.167 1.00 90.12 281 ASP A C 1
ATOM 2243 O O . ASP A 1 281 ? 7.324 -11.494 14.885 1.00 90.12 281 ASP A O 1
#